Protein AF-A0A2V9KJY0-F1 (afdb_monomer)

Sequence (181 aa):
LTLIARGPKSSVVLKRHGLASHSLAQPPTTEGLVKRVEALELGGKRVAVALAGDQPSAALAEAVRRRVGDLYEFAPYHYRLPEDLSEISAFLQRVIAGEVGALVFTTPPQVSILMGVAEKLDLSQRLVEAMNRASAVAAVGPVTAGTLARYGVKVAVCPSAEAETMMGLVKAIEDHLKHLA

Solvent-accessible surface area (backbone atoms only — not comparable to full-atom values): 10174 Å² total; per-residue (Å²): 130,91,44,77,31,47,33,71,73,55,45,56,54,33,41,76,70,73,51,63,79,49,48,67,23,68,58,65,38,67,67,13,38,33,57,52,54,71,76,50,94,40,77,90,38,77,46,76,46,82,40,76,28,71,52,79,54,58,70,46,52,49,62,47,51,79,50,32,88,44,74,47,77,44,54,88,46,70,83,74,80,68,94,71,55,63,68,59,52,54,49,51,50,38,37,48,73,42,74,36,62,61,45,80,40,82,42,47,64,61,53,55,52,52,48,53,52,26,49,78,67,77,36,42,68,57,39,35,52,20,41,63,74,43,24,47,26,30,19,30,33,70,70,29,39,54,50,38,44,75,69,69,32,58,70,74,30,59,26,55,90,93,30,62,37,73,67,33,28,51,52,38,48,53,57,55,53,65,76,75,111

Structure (mmCIF, N/CA/C/O backbone):
data_AF-A0A2V9KJY0-F1
#
_entry.id   AF-A0A2V9KJY0-F1
#
loop_
_atom_site.group_PDB
_atom_site.id
_atom_site.type_symbol
_atom_site.label_atom_id
_atom_site.label_alt_id
_atom_site.label_comp_id
_atom_site.label_asym_id
_atom_site.label_entity_id
_atom_site.label_seq_id
_atom_site.pdbx_PDB_ins_code
_atom_site.Cartn_x
_atom_site.Cartn_y
_atom_site.Cartn_z
_atom_site.occupancy
_atom_site.B_iso_or_equiv
_atom_site.auth_seq_id
_atom_site.auth_comp_id
_atom_site.auth_asym_id
_atom_site.auth_atom_id
_atom_site.pdbx_PDB_model_num
ATOM 1 N N . LEU A 1 1 ? 22.039 -8.139 -20.517 1.00 81.56 1 LEU A N 1
ATOM 2 C CA . LEU A 1 1 ? 20.677 -7.845 -20.015 1.00 81.56 1 LEU A CA 1
ATOM 3 C C . LEU A 1 1 ? 20.787 -6.705 -19.014 1.00 81.56 1 LEU A C 1
ATOM 5 O O . LEU A 1 1 ? 21.556 -6.842 -18.072 1.00 81.56 1 LEU A O 1
ATOM 9 N N . THR A 1 2 ? 20.078 -5.596 -19.221 1.00 88.88 2 THR A N 1
ATOM 10 C CA . THR A 1 2 ? 19.989 -4.525 -18.216 1.00 88.88 2 THR A CA 1
ATOM 11 C C . THR A 1 2 ? 18.839 -4.853 -17.278 1.00 88.88 2 THR A C 1
ATOM 13 O O . THR A 1 2 ? 17.712 -5.009 -17.740 1.00 88.88 2 THR A O 1
ATOM 16 N N . LEU A 1 3 ? 19.117 -4.972 -15.980 1.00 92.75 3 LEU A N 1
ATOM 17 C CA . LEU A 1 3 ? 18.111 -5.273 -14.965 1.00 92.75 3 LEU A CA 1
ATOM 18 C C . LEU A 1 3 ? 18.005 -4.113 -13.975 1.00 92.75 3 LEU A C 1
ATOM 20 O O . LEU A 1 3 ? 19.013 -3.601 -13.479 1.00 92.75 3 LEU A O 1
ATOM 24 N N . ILE A 1 4 ? 16.777 -3.694 -13.692 1.00 93.19 4 ILE A N 1
ATOM 25 C CA . ILE A 1 4 ? 16.480 -2.605 -12.764 1.00 93.19 4 ILE A CA 1
ATOM 26 C C . ILE A 1 4 ? 15.487 -3.147 -11.747 1.00 93.19 4 ILE A C 1
ATOM 28 O O . ILE A 1 4 ? 14.420 -3.630 -12.117 1.00 93.19 4 ILE A O 1
ATOM 32 N N . ALA A 1 5 ? 15.840 -3.089 -10.468 1.00 92.62 5 ALA A N 1
ATOM 33 C CA . ALA A 1 5 ? 14.949 -3.476 -9.386 1.00 92.62 5 ALA A CA 1
ATOM 34 C C . ALA A 1 5 ? 14.388 -2.222 -8.709 1.00 92.62 5 ALA A C 1
ATOM 36 O O . ALA A 1 5 ? 15.095 -1.230 -8.530 1.00 92.62 5 ALA A O 1
ATOM 37 N N . ARG A 1 6 ? 13.123 -2.273 -8.275 1.00 90.38 6 ARG A N 1
ATOM 38 C CA . ARG A 1 6 ? 12.503 -1.146 -7.564 1.00 90.38 6 ARG A CA 1
ATOM 39 C C . ARG A 1 6 ? 13.245 -0.805 -6.273 1.00 90.38 6 ARG A C 1
ATOM 41 O O . ARG A 1 6 ? 13.373 0.359 -5.943 1.00 90.38 6 ARG A O 1
ATOM 48 N N . GLY A 1 7 ? 13.712 -1.796 -5.516 1.00 88.88 7 GLY A N 1
ATOM 49 C CA . GLY A 1 7 ? 14.324 -1.519 -4.221 1.00 88.88 7 GLY A CA 1
ATOM 50 C C . GLY A 1 7 ? 15.134 -2.670 -3.625 1.00 88.88 7 GLY A C 1
ATOM 51 O O . GLY A 1 7 ? 15.240 -3.743 -4.231 1.00 88.88 7 GLY A O 1
ATOM 52 N N . PRO A 1 8 ? 15.685 -2.467 -2.413 1.00 86.25 8 PRO A N 1
ATOM 53 C CA . PRO A 1 8 ? 16.664 -3.371 -1.803 1.00 86.25 8 PRO A CA 1
ATOM 54 C C . PRO A 1 8 ? 16.164 -4.807 -1.601 1.00 86.25 8 PRO A C 1
ATOM 56 O O . PRO A 1 8 ? 16.918 -5.755 -1.801 1.00 86.25 8 PRO A O 1
ATOM 59 N N . LYS A 1 9 ? 14.878 -5.000 -1.273 1.00 86.00 9 LYS A N 1
ATOM 60 C CA . LYS A 1 9 ? 14.292 -6.343 -1.098 1.00 86.00 9 LYS A CA 1
ATOM 61 C C . LYS A 1 9 ? 14.382 -7.177 -2.381 1.00 86.00 9 LYS A C 1
ATOM 63 O O . LYS A 1 9 ? 14.813 -8.326 -2.339 1.00 86.00 9 LYS A O 1
ATOM 68 N N . SER A 1 10 ? 14.036 -6.582 -3.523 1.00 88.75 10 SER A N 1
ATOM 69 C CA . SER A 1 10 ? 14.168 -7.232 -4.830 1.00 88.75 10 SER A CA 1
ATOM 70 C C . SER A 1 10 ? 15.637 -7.496 -5.172 1.00 88.75 10 SER A C 1
ATOM 72 O O . SER A 1 10 ? 15.954 -8.575 -5.657 1.00 88.75 10 SER A O 1
ATOM 74 N N . SER A 1 11 ? 16.543 -6.561 -4.856 1.00 90.25 11 SER A N 1
ATOM 75 C CA . SER A 1 11 ? 17.992 -6.728 -5.064 1.00 90.25 11 SER A CA 1
ATOM 76 C C . SER A 1 11 ? 18.553 -7.972 -4.379 1.00 90.25 11 SER A C 1
ATOM 78 O O . SER A 1 11 ? 19.282 -8.743 -5.002 1.00 90.25 11 SER A O 1
ATOM 80 N N . VAL A 1 12 ? 18.188 -8.198 -3.114 1.00 91.56 12 VAL A N 1
ATOM 81 C CA . VAL A 1 12 ? 18.643 -9.364 -2.343 1.00 91.56 12 VAL A CA 1
ATOM 82 C C . VAL A 1 12 ? 18.223 -10.668 -3.021 1.00 91.56 12 VAL A C 1
ATOM 84 O O . VAL A 1 12 ? 19.047 -11.568 -3.177 1.00 91.56 12 VAL A O 1
ATOM 87 N N . VAL A 1 13 ? 16.967 -10.761 -3.463 1.00 92.56 13 VAL A N 1
ATOM 88 C CA . VAL A 1 13 ? 16.454 -11.949 -4.161 1.00 92.56 13 VAL A CA 1
ATOM 89 C C . VAL A 1 13 ? 17.162 -12.139 -5.503 1.00 92.56 13 VAL A C 1
ATOM 91 O O . VAL A 1 13 ? 17.646 -13.231 -5.784 1.00 92.56 13 VAL A O 1
ATOM 94 N N . LEU A 1 14 ? 17.324 -11.075 -6.294 1.00 92.56 14 LEU A N 1
ATOM 95 C CA . LEU A 1 14 ? 18.046 -11.134 -7.568 1.00 92.56 14 LEU A CA 1
ATOM 96 C C . LEU A 1 14 ? 19.487 -11.639 -7.395 1.00 92.56 14 LEU A C 1
ATOM 98 O O . LEU A 1 14 ? 19.917 -12.510 -8.148 1.00 92.56 14 LEU A O 1
ATOM 102 N N . LYS A 1 15 ? 20.217 -11.167 -6.373 1.00 92.25 15 LYS A N 1
ATOM 103 C CA . LYS A 1 15 ? 21.575 -11.659 -6.067 1.00 92.25 15 LYS A CA 1
ATOM 104 C C . LYS A 1 15 ? 21.591 -13.156 -5.764 1.00 92.25 15 LYS A C 1
ATOM 106 O O . LYS A 1 15 ? 22.459 -13.855 -6.274 1.00 92.25 15 LYS A O 1
ATOM 111 N N . ARG A 1 16 ? 20.627 -13.652 -4.979 1.00 95.06 16 ARG A N 1
ATOM 112 C CA . ARG A 1 16 ? 20.509 -15.087 -4.651 1.00 95.06 16 ARG A CA 1
ATOM 113 C C . ARG A 1 16 ? 20.284 -15.963 -5.886 1.00 95.06 16 ARG A C 1
ATOM 115 O O . ARG A 1 16 ? 20.699 -17.113 -5.880 1.00 95.06 16 ARG A O 1
ATOM 122 N N . HIS A 1 17 ? 19.690 -15.414 -6.943 1.00 93.88 17 HIS A N 1
ATOM 123 C CA . HIS A 1 17 ? 19.490 -16.095 -8.226 1.00 93.88 17 HIS A CA 1
ATOM 124 C C . HIS A 1 17 ? 20.594 -15.807 -9.262 1.00 93.88 17 HIS A C 1
ATOM 126 O O . HIS A 1 17 ? 20.388 -16.022 -10.453 1.00 93.88 17 HIS A O 1
ATOM 132 N N . GLY A 1 18 ? 21.760 -15.294 -8.848 1.00 93.12 18 GLY A N 1
ATOM 133 C CA . GLY A 1 18 ? 22.886 -15.019 -9.753 1.00 93.12 18 GLY A CA 1
ATOM 134 C C . GLY A 1 18 ? 22.722 -13.764 -10.622 1.00 93.12 18 GLY A C 1
ATOM 135 O O . GLY A 1 18 ? 23.571 -13.477 -11.461 1.00 93.12 18 GLY A O 1
ATOM 136 N N . LEU A 1 19 ? 21.674 -12.964 -10.407 1.00 91.38 19 LEU A N 1
ATOM 137 C CA . LEU A 1 19 ? 21.383 -11.737 -11.156 1.00 91.38 19 LEU A CA 1
ATOM 138 C C . LEU A 1 19 ? 21.957 -10.505 -10.440 1.00 91.38 19 LEU A C 1
ATOM 140 O O . LEU A 1 19 ? 21.243 -9.550 -10.132 1.00 91.38 19 LEU A O 1
ATOM 144 N N . ALA A 1 20 ? 23.254 -10.528 -10.127 1.00 83.12 20 ALA A N 1
ATOM 145 C CA . ALA A 1 20 ? 23.903 -9.489 -9.319 1.00 83.12 20 ALA A CA 1
ATOM 146 C C . ALA A 1 20 ? 24.108 -8.150 -10.056 1.00 83.12 20 ALA A C 1
ATOM 148 O O . ALA A 1 20 ? 24.178 -7.108 -9.408 1.00 83.12 20 ALA A O 1
ATOM 149 N N . SER A 1 21 ? 24.154 -8.152 -11.392 1.00 80.25 21 SER A N 1
ATOM 150 C CA . SER A 1 21 ? 24.392 -6.970 -12.235 1.00 80.25 21 SER A CA 1
ATOM 151 C C . SER A 1 21 ? 23.129 -6.123 -12.473 1.00 80.25 21 SER A C 1
ATOM 153 O O . SER A 1 21 ? 22.803 -5.788 -13.614 1.00 80.25 21 SER A O 1
ATOM 155 N N . HIS A 1 22 ? 22.381 -5.808 -11.414 1.00 86.69 22 HIS A N 1
ATOM 156 C CA . HIS A 1 22 ? 21.201 -4.945 -11.494 1.00 86.69 22 HIS A CA 1
ATOM 157 C C . HIS A 1 22 ? 21.449 -3.581 -10.854 1.00 86.69 22 HIS A C 1
ATOM 159 O O . HIS A 1 22 ? 22.257 -3.433 -9.940 1.00 86.69 22 HIS A O 1
ATOM 165 N N . SER A 1 23 ? 20.695 -2.585 -11.311 1.00 90.06 23 SER A N 1
ATOM 166 C CA . SER A 1 23 ? 20.629 -1.267 -10.673 1.00 90.06 23 SER A CA 1
ATOM 167 C C . SER A 1 23 ? 19.339 -1.109 -9.868 1.00 90.06 23 SER A C 1
ATOM 169 O O . SER A 1 23 ? 18.391 -1.877 -10.043 1.00 90.06 23 SER A O 1
ATOM 171 N N . LEU A 1 24 ? 19.314 -0.134 -8.959 1.00 91.50 24 LEU A N 1
ATOM 172 C CA . LEU A 1 24 ? 18.148 0.189 -8.139 1.00 91.50 24 LEU A CA 1
ATOM 173 C C . LEU A 1 24 ? 17.509 1.503 -8.585 1.00 91.50 24 LEU A C 1
ATOM 175 O O . LEU A 1 24 ? 18.212 2.426 -8.993 1.00 91.50 24 LEU A O 1
ATOM 179 N N . ALA A 1 25 ? 16.186 1.593 -8.462 1.00 89.94 25 ALA A N 1
ATOM 180 C CA . ALA A 1 25 ? 15.488 2.873 -8.492 1.00 89.94 25 ALA A CA 1
ATOM 181 C C . ALA A 1 25 ? 15.828 3.719 -7.255 1.00 89.94 25 ALA A C 1
ATOM 183 O O . ALA A 1 25 ? 15.992 3.187 -6.153 1.00 89.94 25 ALA A O 1
ATOM 184 N N . GLN A 1 26 ? 15.901 5.037 -7.447 1.00 87.56 26 GLN A N 1
ATOM 185 C CA . GLN A 1 26 ? 16.035 6.012 -6.366 1.00 87.56 26 GLN A CA 1
ATOM 186 C C . GLN A 1 26 ? 15.043 7.169 -6.576 1.00 87.56 26 GLN A C 1
ATOM 188 O O . GLN A 1 26 ? 15.121 7.837 -7.609 1.00 87.56 26 GLN A O 1
ATOM 193 N N . PRO A 1 27 ? 14.103 7.409 -5.639 1.00 85.69 27 PRO A N 1
ATOM 194 C CA . PRO A 1 27 ? 13.792 6.581 -4.461 1.00 85.69 27 PRO A CA 1
ATOM 195 C C . PRO A 1 27 ? 13.266 5.183 -4.862 1.00 85.69 27 PRO A C 1
ATOM 197 O O . PRO A 1 27 ? 12.971 4.965 -6.038 1.00 85.69 27 PRO A O 1
ATOM 200 N N . PRO A 1 28 ? 13.143 4.207 -3.936 1.00 86.19 28 PRO A N 1
ATOM 201 C CA . PRO A 1 28 ? 12.711 2.844 -4.260 1.00 86.19 28 PRO A CA 1
ATOM 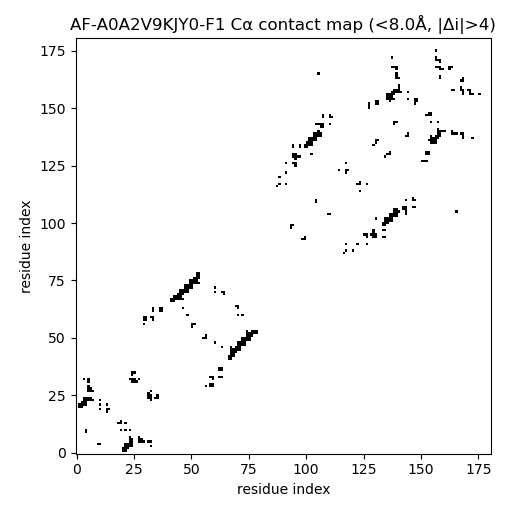202 C C . PRO A 1 28 ? 11.197 2.737 -4.542 1.00 86.19 28 PRO A C 1
ATOM 204 O O . PRO A 1 28 ? 10.469 1.941 -3.943 1.00 86.19 28 PRO A O 1
ATOM 207 N N . THR A 1 29 ? 10.697 3.547 -5.471 1.00 84.31 29 THR A N 1
ATOM 208 C CA . THR A 1 29 ? 9.288 3.720 -5.841 1.00 84.31 29 THR A CA 1
ATOM 209 C C . THR A 1 29 ? 9.099 3.533 -7.350 1.00 84.31 29 THR A C 1
ATOM 211 O O . THR A 1 29 ? 10.065 3.419 -8.106 1.00 84.31 29 THR A O 1
ATOM 214 N N . THR A 1 30 ? 7.845 3.501 -7.809 1.00 86.12 30 THR A N 1
ATOM 215 C CA . THR A 1 30 ? 7.530 3.521 -9.248 1.00 86.12 30 THR A CA 1
ATOM 216 C C . THR A 1 30 ? 8.044 4.797 -9.918 1.00 86.12 30 THR A C 1
ATOM 218 O O . THR A 1 30 ? 8.576 4.733 -11.018 1.00 86.12 30 THR A O 1
ATOM 221 N N . GLU A 1 31 ? 7.963 5.942 -9.239 1.00 86.62 31 GLU A N 1
ATOM 222 C CA . GLU A 1 31 ? 8.511 7.209 -9.739 1.00 86.62 31 GLU A CA 1
ATOM 223 C C . GLU A 1 31 ? 10.036 7.139 -9.915 1.00 86.62 31 GLU A C 1
ATOM 225 O O . GLU A 1 31 ? 10.564 7.554 -10.944 1.00 86.62 31 GLU A O 1
ATOM 230 N N . GLY A 1 32 ? 10.756 6.545 -8.957 1.00 89.69 32 GLY A N 1
ATOM 231 C CA . GLY A 1 32 ? 12.198 6.334 -9.096 1.00 89.69 32 GLY A CA 1
ATOM 232 C C . GLY A 1 32 ? 12.557 5.376 -10.237 1.00 89.69 32 GLY A C 1
ATOM 233 O O . GLY A 1 32 ? 13.597 5.545 -10.874 1.00 89.69 32 GLY A O 1
ATOM 234 N N . LEU A 1 33 ? 11.700 4.388 -10.534 1.00 91.06 33 LEU A N 1
ATOM 235 C CA . LEU A 1 33 ? 11.855 3.540 -11.721 1.00 91.06 33 LEU A CA 1
ATOM 236 C C . LEU A 1 33 ? 11.658 4.343 -13.009 1.00 91.06 33 LEU A C 1
ATOM 238 O O . LEU A 1 33 ? 12.475 4.202 -13.912 1.00 91.06 33 LEU A O 1
ATOM 242 N N . VAL A 1 34 ? 10.630 5.197 -13.080 1.00 90.50 34 VAL A N 1
ATOM 243 C CA . VAL A 1 34 ? 10.380 6.084 -14.232 1.00 90.50 34 VAL A CA 1
ATOM 244 C C . VAL A 1 34 ? 11.597 6.966 -14.497 1.00 90.50 34 VAL A C 1
ATOM 246 O O . VAL A 1 34 ? 12.164 6.888 -15.583 1.00 90.50 34 VAL A O 1
ATOM 249 N N . LYS A 1 35 ? 12.090 7.684 -13.480 1.00 90.94 35 LYS A N 1
ATOM 250 C CA . LYS A 1 35 ? 13.304 8.516 -13.579 1.00 90.94 35 LYS A CA 1
ATOM 251 C C . LYS A 1 35 ? 14.511 7.723 -14.079 1.00 90.94 35 LYS A C 1
ATOM 253 O O . LYS A 1 35 ? 15.305 8.199 -14.889 1.00 90.94 35 LYS A O 1
ATOM 258 N N . ARG A 1 36 ? 14.666 6.481 -13.606 1.00 90.06 36 ARG A N 1
ATOM 259 C CA . ARG A 1 36 ? 15.768 5.616 -14.032 1.00 90.06 36 ARG A CA 1
ATOM 260 C C . ARG A 1 36 ? 15.627 5.181 -15.486 1.00 90.06 36 ARG A C 1
ATOM 262 O O . ARG A 1 36 ? 16.627 5.167 -16.194 1.00 90.06 36 ARG A O 1
ATOM 269 N N . VAL A 1 37 ? 14.419 4.818 -15.909 1.00 89.56 37 VAL A N 1
ATOM 270 C CA . VAL A 1 37 ? 14.102 4.468 -17.297 1.00 89.56 37 VAL A CA 1
ATOM 271 C C . VAL A 1 37 ? 14.373 5.661 -18.208 1.00 89.56 37 VAL A C 1
ATOM 273 O O . VAL A 1 37 ? 15.045 5.485 -19.219 1.00 89.56 37 VAL A O 1
ATOM 276 N N . GLU A 1 38 ? 13.922 6.862 -17.838 1.00 88.44 38 GLU A N 1
ATOM 277 C CA . GLU A 1 38 ? 14.137 8.121 -18.571 1.00 88.44 38 GLU A CA 1
ATOM 278 C C . GLU A 1 38 ? 15.620 8.393 -18.862 1.00 88.44 38 GLU A C 1
ATOM 280 O O . GLU A 1 38 ? 15.963 8.807 -19.964 1.00 88.44 38 GLU A O 1
ATOM 285 N N . ALA A 1 39 ? 16.512 8.039 -17.936 1.00 89.50 39 ALA A N 1
ATOM 286 C CA . ALA A 1 39 ? 17.959 8.197 -18.088 1.00 89.50 39 ALA A CA 1
ATOM 287 C C . ALA A 1 39 ? 18.659 7.119 -18.951 1.00 89.50 39 ALA A C 1
ATOM 289 O O . ALA A 1 39 ? 19.883 7.151 -19.082 1.00 89.50 39 ALA A O 1
ATOM 290 N N . LEU A 1 40 ? 17.938 6.128 -19.489 1.00 89.31 40 LEU A N 1
ATOM 291 C CA . LEU A 1 40 ? 18.509 5.059 -20.321 1.00 89.31 40 LEU A CA 1
ATOM 292 C C . LEU A 1 40 ? 18.268 5.291 -21.813 1.00 89.31 40 LEU A C 1
ATOM 294 O O . LEU A 1 40 ? 17.204 5.761 -22.206 1.00 89.31 40 LEU A O 1
ATOM 298 N N . GLU A 1 41 ? 19.215 4.848 -22.640 1.00 89.88 41 GLU A N 1
ATOM 299 C CA . GLU A 1 41 ? 19.052 4.739 -24.092 1.00 89.88 41 GLU A CA 1
ATOM 300 C C . GLU A 1 41 ? 18.284 3.462 -24.452 1.00 89.88 41 GLU A C 1
ATOM 302 O O . GLU A 1 41 ? 18.778 2.342 -24.277 1.00 89.88 41 GLU A O 1
ATOM 307 N N . LEU A 1 42 ? 17.052 3.630 -24.940 1.00 89.81 42 LEU A N 1
ATOM 308 C CA . LEU A 1 42 ? 16.113 2.528 -25.188 1.00 89.81 42 LEU A CA 1
ATOM 309 C C . LEU A 1 42 ? 15.838 2.258 -26.677 1.00 89.81 42 LEU A C 1
ATOM 311 O O . LEU A 1 42 ? 15.147 1.292 -27.002 1.00 89.81 42 LEU A O 1
ATOM 315 N N . GLY A 1 43 ? 16.409 3.055 -27.586 1.00 86.06 43 GLY A N 1
ATOM 316 C CA . GLY A 1 43 ? 16.231 2.890 -29.031 1.00 86.06 43 GLY A CA 1
ATOM 317 C C . GLY A 1 43 ? 16.559 1.468 -29.504 1.00 86.06 43 GLY A C 1
ATOM 318 O O . GLY A 1 43 ? 17.628 0.927 -29.212 1.00 86.06 43 GLY A O 1
ATOM 319 N N . GLY A 1 44 ? 15.607 0.836 -30.201 1.00 86.25 44 GLY A N 1
ATOM 320 C CA . GLY A 1 44 ? 15.739 -0.532 -30.719 1.00 86.25 44 GLY A CA 1
ATOM 321 C C . GLY A 1 44 ? 15.824 -1.632 -29.650 1.00 86.25 44 GLY A C 1
ATOM 322 O O . GLY A 1 44 ? 16.153 -2.774 -29.974 1.00 86.25 44 GLY A O 1
ATOM 323 N N . LYS A 1 45 ? 15.568 -1.325 -28.370 1.00 90.19 45 LYS A N 1
ATOM 324 C CA . LYS A 1 45 ? 15.535 -2.321 -27.291 1.00 90.19 45 LYS A CA 1
ATOM 325 C C . LYS A 1 45 ? 14.126 -2.884 -27.117 1.00 90.19 45 LYS A C 1
ATOM 327 O O . LYS A 1 45 ? 13.134 -2.182 -27.276 1.00 90.19 45 LYS A O 1
ATOM 332 N N . ARG A 1 46 ? 14.068 -4.151 -26.706 1.00 92.38 46 ARG A N 1
ATOM 333 C CA . ARG A 1 46 ? 12.863 -4.783 -26.158 1.00 92.38 46 ARG A CA 1
ATOM 334 C C . ARG A 1 46 ? 12.907 -4.641 -24.647 1.00 92.38 46 ARG A C 1
ATOM 336 O O . ARG A 1 46 ? 13.926 -4.983 -24.041 1.00 92.38 46 ARG A O 1
ATOM 343 N N . VAL A 1 47 ? 11.834 -4.141 -24.049 1.00 92.94 47 VAL A N 1
ATOM 344 C CA . VAL A 1 47 ? 11.765 -3.928 -22.600 1.00 92.94 47 VAL A CA 1
ATOM 345 C C . VAL A 1 47 ? 10.656 -4.783 -22.014 1.00 92.94 47 VAL A C 1
ATOM 347 O O . VAL A 1 47 ? 9.560 -4.839 -22.560 1.00 92.94 47 VAL A O 1
ATOM 350 N N . ALA A 1 48 ? 10.954 -5.446 -20.897 1.00 92.12 48 ALA A N 1
ATOM 351 C CA . ALA A 1 48 ? 9.973 -6.179 -20.115 1.00 92.12 48 ALA A CA 1
ATOM 352 C C . ALA A 1 48 ? 9.760 -5.496 -18.760 1.00 92.12 48 ALA A C 1
ATOM 354 O O . ALA A 1 48 ? 10.731 -5.126 -18.094 1.00 92.12 48 ALA A O 1
ATOM 355 N N . VAL A 1 49 ? 8.504 -5.352 -18.345 1.00 91.06 49 VAL A N 1
ATOM 356 C CA . VAL A 1 49 ? 8.112 -4.782 -17.052 1.00 91.06 49 VAL A CA 1
ATOM 357 C C . VAL A 1 49 ? 7.335 -5.835 -16.266 1.00 91.06 49 VAL A C 1
ATOM 359 O O . VAL A 1 49 ? 6.259 -6.265 -16.676 1.00 91.06 49 VAL A O 1
ATOM 362 N N . ALA A 1 50 ? 7.894 -6.237 -15.123 1.00 89.81 50 ALA A N 1
ATOM 363 C CA . ALA A 1 50 ? 7.217 -7.092 -14.155 1.00 89.81 50 ALA A CA 1
ATOM 364 C C . ALA A 1 50 ? 6.308 -6.233 -13.264 1.00 89.81 50 ALA A C 1
ATOM 366 O O . ALA A 1 50 ? 6.796 -5.367 -12.530 1.00 89.81 50 ALA A O 1
ATOM 367 N N . LEU A 1 51 ? 5.000 -6.466 -13.330 1.00 86.69 51 LEU A N 1
ATOM 368 C CA . LEU A 1 51 ? 4.001 -5.712 -12.576 1.00 86.69 51 LEU A CA 1
ATOM 369 C C . LEU A 1 51 ? 3.921 -6.172 -11.112 1.00 86.69 51 LEU A C 1
ATOM 371 O O . LEU A 1 51 ? 4.235 -7.312 -10.764 1.00 86.69 51 LEU A O 1
ATOM 375 N N . ALA A 1 52 ? 3.494 -5.265 -10.232 1.00 81.44 52 ALA A N 1
ATOM 376 C CA . ALA A 1 52 ? 3.180 -5.589 -8.844 1.00 81.44 52 ALA A CA 1
ATOM 377 C C . ALA A 1 52 ? 1.731 -6.090 -8.753 1.00 81.44 52 ALA A C 1
ATOM 379 O O . ALA A 1 52 ? 0.816 -5.333 -8.436 1.00 81.44 52 ALA A O 1
ATOM 380 N N . GLY A 1 53 ? 1.534 -7.365 -9.075 1.00 81.06 53 GLY A N 1
ATOM 381 C CA . GLY A 1 53 ? 0.205 -7.945 -9.226 1.00 81.06 53 GLY A CA 1
ATOM 382 C C . GLY A 1 53 ? -0.397 -7.587 -10.581 1.00 81.06 53 GLY A C 1
ATOM 383 O O . GLY A 1 53 ? 0.329 -7.370 -11.549 1.00 81.06 53 GLY A O 1
ATOM 384 N N . ASP A 1 54 ? -1.718 -7.457 -10.624 1.00 71.12 54 ASP A N 1
ATOM 385 C CA . ASP A 1 54 ? -2.474 -6.916 -11.761 1.00 71.12 54 ASP A CA 1
ATOM 386 C C . ASP A 1 54 ? -2.658 -5.396 -11.704 1.00 71.12 54 ASP A C 1
ATOM 388 O O . ASP A 1 54 ? -3.377 -4.827 -12.522 1.00 71.12 54 ASP A O 1
ATOM 392 N N . GLN A 1 55 ? -1.997 -4.723 -10.760 1.00 68.56 55 GLN A N 1
ATOM 393 C CA . GLN A 1 55 ? -2.011 -3.269 -10.669 1.00 68.56 55 GLN A CA 1
ATOM 394 C C . GLN A 1 55 ? -1.301 -2.683 -11.899 1.00 68.56 55 GLN A C 1
ATOM 396 O O . GLN A 1 55 ? -0.092 -2.903 -12.064 1.00 68.56 55 GLN A O 1
ATOM 401 N N . PRO A 1 56 ? -1.999 -1.904 -12.746 1.00 64.44 56 PRO A N 1
ATOM 402 C CA . PRO A 1 56 ? -1.367 -1.256 -13.881 1.00 64.44 56 PRO A CA 1
ATOM 403 C C . PRO A 1 56 ? -0.284 -0.310 -13.374 1.00 64.44 56 PRO A C 1
ATOM 405 O O . PRO A 1 56 ? -0.552 0.600 -12.587 1.00 64.44 56 PRO A O 1
ATOM 408 N N . SER A 1 57 ? 0.946 -0.469 -13.853 1.00 69.44 57 SER A N 1
ATOM 409 C CA . SER A 1 57 ? 1.975 0.547 -13.648 1.00 69.44 57 SER A CA 1
ATOM 410 C C . SER A 1 57 ? 1.902 1.560 -14.785 1.00 69.44 57 SER A C 1
ATOM 412 O O . SER A 1 57 ? 2.875 1.738 -15.508 1.00 69.44 57 SER A O 1
ATOM 414 N N . ALA A 1 58 ? 0.735 2.191 -14.972 1.00 74.88 58 ALA A N 1
ATOM 415 C CA . ALA A 1 58 ? 0.457 3.034 -16.139 1.00 74.88 58 ALA A CA 1
ATOM 416 C C . ALA A 1 58 ? 1.573 4.062 -16.373 1.00 74.88 58 ALA A C 1
ATOM 418 O O . ALA A 1 58 ? 2.106 4.144 -17.471 1.00 74.88 58 ALA A O 1
ATOM 419 N N . ALA A 1 59 ? 2.039 4.728 -15.312 1.00 80.81 59 ALA A N 1
ATOM 420 C CA . ALA A 1 59 ? 3.146 5.678 -15.393 1.00 80.81 59 ALA A CA 1
ATOM 421 C C . ALA A 1 59 ? 4.467 5.053 -15.892 1.00 80.81 59 ALA A C 1
ATOM 423 O O . ALA A 1 59 ? 5.126 5.623 -16.758 1.00 80.81 59 ALA A O 1
ATOM 424 N N . LEU A 1 60 ? 4.861 3.879 -15.381 1.00 87.50 60 LEU A N 1
ATOM 425 C CA . LEU A 1 60 ? 6.095 3.207 -15.804 1.00 87.50 60 LEU A CA 1
ATOM 426 C C . LEU A 1 60 ? 5.970 2.641 -17.218 1.00 87.50 60 LEU A C 1
ATOM 428 O O . LEU A 1 60 ? 6.874 2.806 -18.034 1.00 87.50 60 LEU A O 1
ATOM 432 N N . ALA A 1 61 ? 4.843 1.997 -17.509 1.00 86.44 61 ALA A N 1
ATOM 433 C CA . ALA A 1 61 ? 4.541 1.441 -18.814 1.00 86.44 61 ALA A CA 1
ATOM 434 C C . ALA A 1 61 ? 4.506 2.538 -19.881 1.00 86.44 61 ALA A C 1
ATOM 436 O O . ALA A 1 61 ? 5.118 2.384 -20.932 1.00 86.44 61 ALA A O 1
ATOM 437 N N . GLU A 1 62 ? 3.862 3.675 -19.610 1.00 86.19 62 GLU A N 1
ATOM 438 C CA . GLU A 1 62 ? 3.851 4.828 -20.509 1.00 86.19 62 GLU A CA 1
ATOM 439 C C . GLU A 1 62 ? 5.240 5.436 -20.703 1.00 86.19 62 GLU A C 1
ATOM 441 O O . GLU A 1 62 ? 5.620 5.706 -21.844 1.00 86.19 62 GLU A O 1
ATOM 446 N N . ALA A 1 63 ? 6.014 5.615 -19.626 1.00 87.50 63 ALA A N 1
ATOM 447 C CA . ALA A 1 63 ? 7.375 6.146 -19.708 1.00 87.50 63 ALA A CA 1
ATOM 448 C C . ALA A 1 63 ? 8.280 5.281 -20.602 1.00 87.50 63 ALA A C 1
ATOM 450 O O . ALA A 1 63 ? 9.110 5.804 -21.348 1.00 87.50 63 ALA A O 1
ATOM 451 N N . VAL A 1 64 ? 8.095 3.957 -20.569 1.00 90.25 64 VAL A N 1
ATOM 452 C CA . VAL A 1 64 ? 8.809 3.023 -21.448 1.00 90.25 64 VAL A CA 1
ATOM 453 C C . VAL A 1 64 ? 8.230 3.038 -22.865 1.00 90.25 64 VAL A C 1
ATOM 455 O O . VAL A 1 64 ? 8.982 3.202 -23.822 1.00 90.25 64 VAL A O 1
ATOM 458 N N . ARG A 1 65 ? 6.905 2.893 -23.015 1.00 88.75 65 ARG A N 1
ATOM 459 C CA . ARG A 1 65 ? 6.201 2.744 -24.304 1.00 88.75 65 ARG A CA 1
ATOM 460 C C . ARG A 1 65 ? 6.465 3.910 -25.254 1.00 88.75 65 ARG A C 1
ATOM 462 O O . ARG A 1 65 ? 6.574 3.698 -26.452 1.00 88.75 65 ARG A O 1
ATOM 469 N N . ARG A 1 66 ? 6.638 5.130 -24.735 1.00 86.94 66 ARG A N 1
ATOM 470 C CA . ARG A 1 66 ? 6.983 6.315 -25.546 1.00 86.94 66 ARG A CA 1
ATOM 471 C C . ARG A 1 66 ? 8.387 6.252 -26.171 1.00 86.94 66 ARG A C 1
ATOM 473 O O . ARG A 1 66 ? 8.719 7.110 -26.980 1.00 86.94 66 ARG A O 1
ATOM 480 N N . ARG A 1 67 ? 9.229 5.290 -25.777 1.00 88.88 67 ARG A N 1
ATOM 481 C CA . ARG A 1 67 ? 10.671 5.257 -26.086 1.00 88.88 67 ARG A CA 1
ATOM 482 C C . ARG A 1 67 ? 11.149 3.934 -26.691 1.00 88.88 67 ARG A C 1
ATOM 484 O O . ARG A 1 67 ? 12.326 3.826 -27.031 1.00 88.88 67 ARG A O 1
ATOM 491 N N . VAL A 1 68 ? 10.272 2.937 -26.821 1.00 86.69 68 VAL A N 1
ATOM 492 C CA . VAL A 1 68 ? 10.593 1.611 -27.378 1.00 86.69 68 VAL A CA 1
ATOM 493 C C . VAL A 1 68 ? 9.551 1.168 -28.391 1.00 86.69 68 VAL A C 1
ATOM 495 O O . VAL A 1 68 ? 8.389 1.546 -28.286 1.00 86.69 68 VAL A O 1
ATOM 498 N N . GLY A 1 69 ? 9.968 0.330 -29.344 1.00 77.94 69 GLY A N 1
ATOM 499 C CA . GLY A 1 69 ? 9.043 -0.331 -30.270 1.00 77.94 69 GLY A CA 1
ATOM 500 C C . GLY A 1 69 ? 8.246 -1.456 -29.603 1.00 77.94 69 GLY A C 1
ATOM 501 O O . GLY A 1 69 ? 7.055 -1.581 -29.855 1.00 77.94 69 GLY 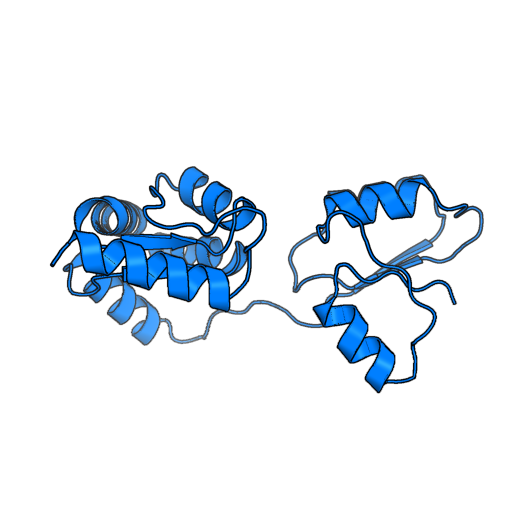A O 1
ATOM 502 N N . ASP A 1 70 ? 8.880 -2.206 -28.691 1.00 85.94 70 ASP A N 1
ATOM 503 C CA . ASP A 1 70 ? 8.278 -3.372 -28.037 1.00 85.94 70 ASP A CA 1
ATOM 504 C C . ASP A 1 70 ? 8.378 -3.285 -26.505 1.00 85.94 70 ASP A C 1
ATOM 506 O O . ASP A 1 70 ? 9.470 -3.367 -25.922 1.00 85.94 70 ASP A O 1
ATOM 510 N N . LEU A 1 71 ? 7.217 -3.186 -25.852 1.00 90.88 71 LEU A N 1
ATOM 511 C CA . LEU A 1 71 ? 7.051 -3.298 -24.403 1.00 90.88 71 LEU 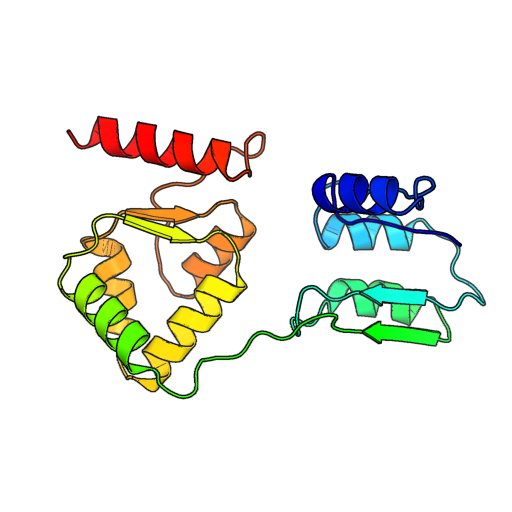A CA 1
ATOM 512 C C . LEU A 1 71 ? 6.267 -4.574 -24.067 1.00 90.88 71 LEU A C 1
ATOM 514 O O . LEU A 1 71 ? 5.129 -4.739 -24.498 1.00 90.88 71 LEU A O 1
ATOM 518 N N . TYR A 1 72 ? 6.864 -5.432 -23.243 1.00 91.69 72 TYR A N 1
ATOM 519 C CA . TYR A 1 72 ? 6.244 -6.638 -22.701 1.00 91.69 72 TYR A CA 1
ATOM 520 C C . TYR A 1 72 ? 5.911 -6.429 -21.224 1.00 91.69 72 TYR A C 1
ATOM 522 O O . TYR A 1 72 ? 6.801 -6.369 -20.377 1.00 91.69 72 TYR A O 1
ATOM 530 N N . GLU A 1 73 ? 4.632 -6.326 -20.893 1.00 90.50 73 GLU A N 1
ATOM 531 C CA . GLU A 1 73 ? 4.175 -6.263 -19.503 1.00 90.50 73 GLU A CA 1
ATOM 532 C C . GLU A 1 73 ? 3.725 -7.654 -19.060 1.00 90.50 73 GLU A C 1
ATOM 534 O O . GLU A 1 73 ? 3.022 -8.345 -19.797 1.00 90.50 73 GLU A O 1
ATOM 539 N N . PHE A 1 74 ? 4.130 -8.081 -17.865 1.00 89.19 74 PHE A N 1
ATOM 540 C CA . PHE A 1 74 ? 3.655 -9.339 -17.296 1.00 89.19 74 PHE A CA 1
ATOM 541 C C . PHE A 1 74 ? 3.391 -9.209 -15.797 1.00 89.19 74 PHE A C 1
ATOM 543 O O . PHE A 1 74 ? 4.169 -8.603 -15.057 1.00 89.19 74 PHE A O 1
ATOM 550 N N . ALA A 1 75 ? 2.288 -9.806 -15.350 1.00 89.25 75 ALA A N 1
ATOM 551 C CA . ALA A 1 75 ? 1.909 -9.895 -13.948 1.00 89.25 75 ALA A CA 1
ATOM 552 C C . ALA A 1 75 ? 2.321 -11.277 -13.408 1.00 89.25 75 ALA A C 1
ATOM 554 O O . ALA A 1 75 ? 1.728 -12.280 -13.800 1.00 89.25 75 ALA A O 1
ATOM 555 N N . PRO A 1 76 ? 3.338 -11.377 -12.531 1.00 88.19 76 PRO A N 1
ATOM 556 C CA . PRO A 1 76 ? 3.753 -12.664 -11.967 1.00 88.19 76 PRO A CA 1
ATOM 557 C C . PRO A 1 76 ? 2.741 -13.237 -10.960 1.00 88.19 76 PRO A C 1
ATOM 559 O O . PRO A 1 76 ? 2.850 -14.397 -10.575 1.00 88.19 76 PRO A O 1
ATOM 562 N N . TYR A 1 77 ? 1.782 -12.429 -10.505 1.00 89.50 77 TYR A N 1
ATOM 563 C CA . TYR A 1 77 ? 0.679 -12.822 -9.632 1.00 89.50 77 TYR A CA 1
ATOM 564 C C . TYR A 1 77 ? -0.522 -11.895 -9.867 1.00 89.50 77 TYR A C 1
ATOM 566 O O . TYR A 1 77 ? -0.375 -10.827 -10.455 1.00 89.50 77 TYR A O 1
ATOM 574 N N . HIS A 1 78 ? -1.699 -12.287 -9.376 1.00 87.50 78 HIS A N 1
ATOM 575 C CA . HIS A 1 78 ? -2.929 -11.492 -9.433 1.00 87.50 78 HIS A CA 1
ATOM 576 C C . HIS A 1 78 ? -3.549 -11.395 -8.044 1.00 87.50 78 HIS A C 1
ATOM 578 O O . HIS A 1 78 ? -3.512 -12.365 -7.284 1.00 87.50 78 HIS A O 1
ATOM 584 N N . TYR A 1 79 ? -4.149 -10.250 -7.722 1.00 87.31 79 TYR A N 1
ATOM 585 C CA . TYR A 1 79 ? -4.975 -10.143 -6.527 1.00 87.31 79 TYR A CA 1
ATOM 586 C C . TYR A 1 79 ? -6.345 -10.761 -6.817 1.00 87.31 79 TYR A C 1
ATOM 588 O O . TYR A 1 79 ? -7.000 -10.432 -7.804 1.00 87.31 79 TYR A O 1
ATOM 596 N N . ARG A 1 80 ? -6.791 -11.683 -5.964 1.00 88.62 80 ARG A N 1
ATOM 597 C CA . ARG A 1 80 ? -8.112 -12.309 -6.063 1.00 88.62 80 ARG A CA 1
ATOM 598 C C . ARG A 1 80 ? -8.776 -12.293 -4.698 1.00 88.62 80 ARG A C 1
ATOM 600 O O . ARG A 1 80 ? -8.110 -12.469 -3.681 1.00 88.62 80 ARG A O 1
ATOM 607 N N . LEU A 1 81 ? -10.084 -12.067 -4.700 1.00 90.81 81 LEU A N 1
ATOM 608 C CA . LEU A 1 81 ? -10.905 -12.315 -3.524 1.00 90.81 81 LEU A CA 1
ATOM 609 C C . LEU A 1 81 ? -11.148 -13.823 -3.388 1.00 90.81 81 LEU A C 1
ATOM 611 O O . LEU A 1 81 ? -11.208 -14.504 -4.417 1.00 90.81 81 LEU A O 1
ATOM 615 N N . PRO A 1 82 ? -11.294 -14.337 -2.156 1.00 91.19 82 PRO A N 1
ATOM 616 C CA . PRO A 1 82 ? -11.845 -15.669 -1.958 1.00 91.19 82 PRO A CA 1
ATOM 617 C C . PRO A 1 82 ? -13.281 -15.731 -2.503 1.00 91.19 82 PRO A C 1
ATOM 619 O O . PRO A 1 82 ? -13.967 -14.709 -2.580 1.00 91.19 82 PRO A O 1
ATOM 622 N N . GLU A 1 83 ? -13.722 -16.927 -2.897 1.00 92.50 83 GLU A N 1
ATOM 623 C CA . GLU A 1 83 ? -15.103 -17.155 -3.350 1.00 92.50 83 GLU A CA 1
ATOM 624 C C . GLU A 1 83 ? -16.107 -16.893 -2.222 1.00 92.50 83 GLU A C 1
ATOM 626 O O . GLU A 1 83 ? -17.148 -16.279 -2.447 1.00 92.50 83 GLU A O 1
ATOM 631 N N . ASP A 1 84 ? -15.753 -17.302 -1.002 1.00 94.88 84 ASP A N 1
ATOM 632 C CA . ASP A 1 84 ? -16.504 -16.996 0.208 1.00 94.88 84 ASP A CA 1
ATOM 633 C C . ASP A 1 84 ? -15.946 -15.741 0.898 1.00 94.88 84 ASP A C 1
ATOM 635 O O . ASP A 1 84 ? -14.775 -15.676 1.276 1.00 94.88 84 ASP A O 1
ATOM 639 N N . LEU A 1 85 ? -16.807 -14.737 1.073 1.00 95.88 85 LEU A N 1
ATOM 640 C CA . LEU A 1 85 ? -16.487 -13.480 1.750 1.00 95.88 85 LEU A CA 1
ATOM 641 C C . LEU A 1 85 ? -16.881 -13.485 3.236 1.00 95.88 85 LEU A C 1
ATOM 643 O O . LEU A 1 85 ? -16.745 -12.448 3.886 1.00 95.88 85 LEU A O 1
ATOM 647 N N . SER A 1 86 ? -17.369 -14.603 3.781 1.00 96.38 86 SER A N 1
ATOM 648 C CA . SER A 1 86 ? -17.884 -14.712 5.152 1.00 96.38 86 SER A CA 1
ATOM 649 C C . SER A 1 86 ? -16.884 -14.234 6.208 1.00 96.38 86 SER A C 1
ATOM 651 O O . SER A 1 86 ? -17.235 -13.405 7.050 1.00 96.38 86 SER A O 1
ATOM 653 N N . GLU A 1 87 ? -15.620 -14.657 6.124 1.00 96.56 87 GLU A N 1
ATOM 654 C CA . GLU A 1 87 ? -14.582 -14.243 7.075 1.00 96.56 87 GLU A CA 1
ATOM 655 C C . GLU A 1 87 ? -14.251 -12.751 6.977 1.00 96.56 87 GLU A C 1
ATOM 657 O O . GLU A 1 87 ? -14.078 -12.081 7.997 1.00 96.56 87 GLU A O 1
ATOM 662 N N . ILE A 1 88 ? -14.211 -12.201 5.758 1.00 96.56 88 ILE A N 1
ATOM 663 C CA . ILE A 1 88 ? -13.977 -10.767 5.556 1.00 96.56 88 ILE A CA 1
ATOM 664 C C . ILE A 1 88 ? -15.169 -9.978 6.103 1.00 96.56 88 ILE A C 1
ATOM 666 O O . ILE A 1 88 ? -14.974 -8.996 6.811 1.00 96.56 88 ILE A O 1
ATOM 670 N N . SER A 1 89 ? -16.396 -10.426 5.835 1.00 97.38 89 SER A N 1
ATOM 671 C CA . SER A 1 89 ? -17.618 -9.816 6.363 1.00 97.38 89 SER A CA 1
ATOM 672 C C . SER A 1 89 ? -17.621 -9.813 7.893 1.00 97.38 89 SER A C 1
ATOM 674 O O . SER A 1 89 ? -17.811 -8.763 8.505 1.00 97.38 89 SER A O 1
ATOM 676 N N . ALA A 1 90 ? -17.313 -10.951 8.523 1.00 98.06 90 ALA A N 1
ATOM 677 C CA . ALA A 1 90 ? -17.203 -11.056 9.975 1.00 98.06 90 ALA A CA 1
ATOM 678 C C . ALA A 1 90 ? -16.134 -10.103 10.530 1.00 98.06 90 ALA A C 1
ATOM 680 O O . ALA A 1 90 ? -16.383 -9.387 11.499 1.00 98.06 90 ALA A O 1
ATOM 681 N N . PHE A 1 91 ? -14.967 -10.026 9.887 1.00 97.75 91 PHE A N 1
ATOM 682 C CA . PHE A 1 91 ? -13.924 -9.075 10.259 1.00 97.75 91 PHE A CA 1
ATOM 683 C C . PHE A 1 91 ? -14.395 -7.616 10.153 1.00 97.75 91 PHE A C 1
ATOM 685 O O . PHE A 1 91 ? -14.204 -6.845 11.093 1.00 97.75 91 PHE A O 1
ATOM 692 N N . LEU A 1 92 ? -15.059 -7.239 9.057 1.00 97.94 92 LEU A N 1
ATOM 693 C CA . LEU A 1 92 ? -15.611 -5.895 8.872 1.00 97.94 92 LEU A CA 1
ATOM 694 C C . LEU A 1 92 ? -16.638 -5.548 9.955 1.00 97.94 92 LEU A C 1
ATOM 696 O O . LEU A 1 92 ? -16.602 -4.443 10.491 1.00 97.94 92 LEU A O 1
ATOM 700 N N . GLN A 1 93 ? -17.516 -6.486 10.322 1.00 98.19 93 GLN A N 1
ATOM 701 C CA . GLN A 1 93 ? -18.480 -6.275 11.405 1.00 98.19 93 GLN A CA 1
ATOM 702 C C . GLN A 1 93 ? -17.783 -6.039 12.747 1.00 98.19 93 GLN A C 1
ATOM 704 O O . GLN A 1 93 ? -18.174 -5.127 13.468 1.00 98.19 93 GLN A O 1
ATOM 709 N N . ARG A 1 94 ? -16.712 -6.781 13.058 1.00 98.38 94 ARG A N 1
ATOM 710 C CA . ARG A 1 94 ? -15.921 -6.574 14.285 1.00 98.38 94 ARG A CA 1
ATOM 711 C C . ARG A 1 94 ? -15.254 -5.201 14.324 1.00 98.38 94 ARG A C 1
ATOM 713 O O . ARG A 1 94 ? -15.246 -4.549 15.365 1.00 98.38 94 ARG A O 1
ATOM 720 N N . VAL A 1 95 ? -14.731 -4.731 13.188 1.00 98.06 95 VAL A N 1
ATOM 721 C CA . VAL A 1 95 ? -14.209 -3.358 13.075 1.00 98.06 95 VAL A CA 1
ATOM 722 C C . VAL A 1 95 ? -15.323 -2.347 13.334 1.00 98.06 95 VAL A C 1
ATOM 724 O O . VAL A 1 95 ? -15.148 -1.435 14.136 1.00 98.06 95 VAL A O 1
ATOM 727 N N . ILE A 1 96 ? -16.485 -2.525 12.700 1.00 98.06 96 ILE A N 1
ATOM 728 C CA . ILE A 1 96 ? -17.636 -1.625 12.844 1.00 98.06 96 ILE A CA 1
ATOM 729 C C . ILE A 1 96 ? -18.173 -1.605 14.281 1.00 98.06 96 ILE A C 1
ATOM 731 O O . ILE A 1 96 ? -18.588 -0.551 14.761 1.00 98.06 96 ILE A O 1
ATOM 735 N N . ALA A 1 97 ? -18.135 -2.743 14.972 1.00 97.62 97 ALA A N 1
ATOM 736 C CA . ALA A 1 97 ? -18.504 -2.875 16.376 1.00 97.62 97 ALA A CA 1
ATOM 737 C C . ALA A 1 97 ? -17.469 -2.265 17.344 1.00 97.62 97 ALA A C 1
ATOM 739 O O . ALA A 1 97 ? -17.731 -2.188 18.541 1.00 97.62 97 ALA A O 1
ATOM 740 N N . GLY A 1 98 ? -16.309 -1.813 16.851 1.00 95.81 98 GLY A N 1
ATOM 741 C CA . GLY A 1 98 ? -15.241 -1.246 17.678 1.00 95.81 98 GLY A CA 1
ATOM 742 C C . GLY A 1 98 ? -14.421 -2.290 18.439 1.00 95.81 98 GLY A C 1
ATOM 743 O O . GLY A 1 98 ? -13.688 -1.946 19.359 1.00 95.81 98 GLY A O 1
ATOM 744 N N . GLU A 1 99 ? -14.507 -3.565 18.058 1.00 97.19 99 GLU A N 1
ATOM 745 C CA . GLU A 1 99 ? -13.763 -4.661 18.697 1.00 97.19 99 GLU A CA 1
ATOM 746 C C . GLU A 1 99 ? -12.301 -4.745 18.228 1.00 97.19 99 GLU A C 1
ATOM 748 O O . GLU A 1 99 ? -11.507 -5.531 18.749 1.00 97.19 99 GLU A O 1
ATOM 753 N N . VAL A 1 100 ? -11.940 -3.965 17.207 1.00 95.75 100 VAL A N 1
ATOM 754 C CA . VAL A 1 100 ? -10.598 -3.924 16.626 1.00 95.75 100 VAL A CA 1
ATOM 755 C C . VAL A 1 100 ? -9.944 -2.593 16.983 1.00 95.75 100 VAL A C 1
ATOM 757 O O . VAL A 1 100 ? -10.214 -1.569 16.359 1.00 95.75 100 VAL A O 1
ATOM 760 N N . GLY A 1 101 ? -9.052 -2.615 17.975 1.00 90.69 101 GLY A N 1
ATOM 761 C CA . GLY A 1 101 ? -8.388 -1.406 18.476 1.00 90.69 101 GLY A CA 1
ATOM 762 C C . GLY A 1 101 ? -7.370 -0.789 17.511 1.00 90.69 101 GLY A C 1
ATOM 763 O 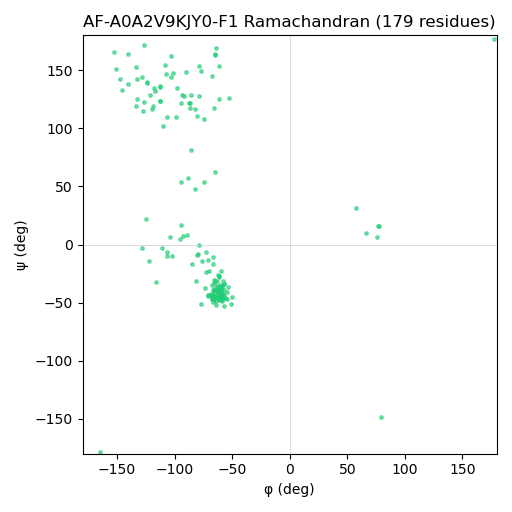O . GLY A 1 101 ? -7.106 0.407 17.586 1.00 90.69 101 GLY A O 1
ATOM 764 N N . ALA A 1 102 ? -6.818 -1.568 16.575 1.00 93.00 102 ALA A N 1
ATOM 765 C CA . ALA A 1 102 ? -5.898 -1.061 15.561 1.00 93.00 102 ALA A CA 1
ATOM 766 C C . ALA A 1 102 ? -6.015 -1.824 14.236 1.00 93.00 102 ALA A C 1
ATOM 768 O O . ALA A 1 102 ? -6.167 -3.045 14.215 1.00 93.00 102 ALA A O 1
ATOM 769 N N . LEU A 1 103 ? -5.889 -1.096 13.128 1.00 96.44 103 LEU A N 1
ATOM 770 C CA . LEU A 1 103 ? -5.881 -1.629 11.767 1.00 96.44 103 LEU A CA 1
ATOM 771 C C . LEU A 1 103 ? -4.584 -1.245 11.077 1.00 96.44 103 LEU A C 1
ATOM 773 O O . LEU A 1 103 ? -4.220 -0.075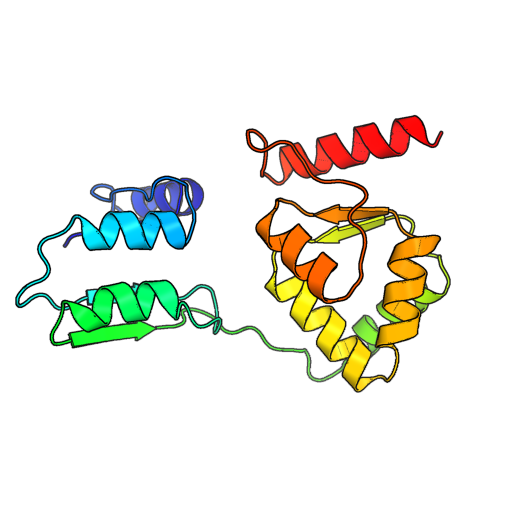 11.050 1.00 96.44 103 LEU A O 1
ATOM 777 N N . VAL A 1 104 ? -3.896 -2.222 10.492 1.00 96.69 104 VAL A N 1
ATOM 778 C CA . VAL A 1 104 ? -2.555 -2.025 9.935 1.00 96.69 104 VAL A CA 1
ATOM 779 C C . VAL A 1 104 ? -2.560 -2.315 8.440 1.00 96.69 104 VAL A C 1
ATOM 781 O O . VAL A 1 104 ? -2.812 -3.441 8.015 1.00 96.69 104 VAL A O 1
ATOM 784 N N . PHE A 1 105 ? -2.225 -1.306 7.640 1.00 96.75 105 PHE A N 1
ATOM 785 C CA . PHE A 1 105 ? -2.162 -1.393 6.185 1.00 96.75 105 PHE A CA 1
ATOM 786 C C . PHE A 1 105 ? -0.721 -1.256 5.699 1.00 96.75 105 PHE A C 1
ATOM 788 O O . PHE A 1 105 ? -0.034 -0.260 5.943 1.00 96.75 105 PHE A O 1
ATOM 795 N N . THR A 1 106 ? -0.252 -2.254 4.955 1.00 93.31 106 THR A N 1
ATOM 796 C CA . THR A 1 106 ? 1.130 -2.312 4.465 1.00 93.31 106 THR A CA 1
ATOM 797 C C . THR A 1 106 ? 1.237 -2.035 2.973 1.00 93.31 106 THR A C 1
ATOM 799 O O . THR A 1 106 ? 2.336 -1.831 2.462 1.00 93.31 106 THR A O 1
ATOM 802 N N . THR A 1 107 ? 0.112 -1.985 2.257 1.00 91.25 107 THR A N 1
ATOM 803 C CA . THR A 1 107 ? 0.092 -1.707 0.818 1.00 91.25 107 THR A CA 1
ATOM 804 C C . THR A 1 107 ? -1.216 -1.019 0.382 1.00 91.25 107 THR A C 1
ATOM 806 O O . THR A 1 107 ? -2.265 -1.276 0.975 1.00 91.25 107 THR A O 1
ATOM 809 N N . PRO A 1 108 ? -1.207 -0.195 -0.685 1.00 91.56 108 PRO A N 1
ATOM 810 C CA . PRO A 1 108 ? -2.427 0.372 -1.274 1.00 91.56 108 PRO A CA 1
ATOM 811 C C . PRO A 1 108 ? -3.483 -0.652 -1.743 1.00 91.56 108 PRO A C 1
ATOM 813 O O . PRO A 1 108 ? -4.673 -0.401 -1.528 1.00 91.56 108 PRO A O 1
ATOM 816 N N . PRO A 1 109 ? -3.113 -1.809 -2.342 1.00 91.69 109 PRO A N 1
ATOM 817 C CA . PRO A 1 109 ? -4.086 -2.830 -2.724 1.00 91.69 109 PRO A CA 1
ATOM 818 C C . PRO A 1 109 ? -4.889 -3.371 -1.541 1.00 91.69 109 PRO A C 1
ATOM 820 O O . PRO A 1 109 ? -6.089 -3.552 -1.689 1.00 91.69 109 PRO A O 1
ATOM 823 N N . GLN A 1 110 ? -4.286 -3.557 -0.359 1.00 93.56 110 GLN A N 1
ATOM 824 C CA . GLN A 1 110 ? -5.034 -3.995 0.833 1.00 93.56 110 GLN A CA 1
ATOM 825 C C . GLN A 1 110 ? -6.178 -3.038 1.178 1.00 93.56 110 GLN A C 1
ATOM 827 O O . GLN A 1 110 ? -7.280 -3.489 1.470 1.00 93.56 110 GLN A O 1
ATOM 832 N N . VAL A 1 111 ? -5.929 -1.726 1.094 1.00 96.19 111 VAL A N 1
ATOM 833 C CA . VAL A 1 111 ? -6.948 -0.695 1.339 1.00 96.19 111 VAL A CA 1
ATOM 834 C C . VAL A 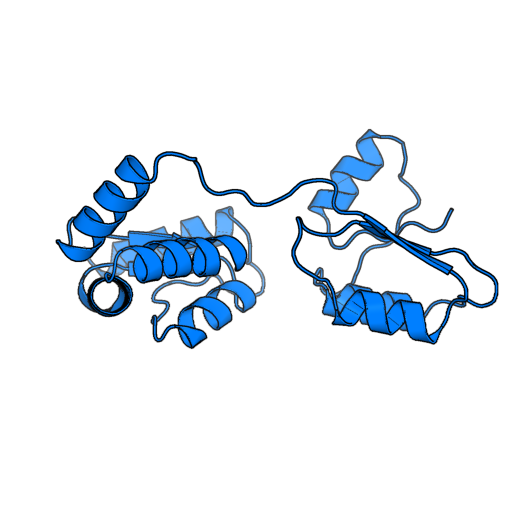1 111 ? -8.060 -0.799 0.298 1.00 96.19 111 VAL A C 1
ATOM 836 O O . VAL A 1 111 ? -9.229 -0.910 0.647 1.00 96.19 111 VAL A O 1
ATOM 839 N N . SER A 1 112 ? -7.693 -0.806 -0.985 1.00 94.31 112 SER A N 1
ATOM 840 C CA . SER A 1 112 ? -8.669 -0.788 -2.083 1.00 94.31 112 SER A CA 1
ATOM 841 C C . SER A 1 112 ? -9.512 -2.066 -2.133 1.00 94.31 112 SER A C 1
ATOM 843 O O . SER A 1 112 ? -10.711 -1.998 -2.375 1.00 94.31 112 SER A O 1
ATOM 845 N N . ILE A 1 113 ? -8.906 -3.225 -1.861 1.00 94.12 113 ILE A N 1
ATOM 846 C CA . ILE A 1 113 ? -9.600 -4.517 -1.820 1.00 94.12 113 ILE A CA 1
ATOM 847 C C . ILE A 1 113 ? -10.571 -4.564 -0.637 1.00 94.12 113 ILE A C 1
ATOM 849 O O . ILE A 1 113 ? -11.727 -4.934 -0.830 1.00 94.12 113 ILE A O 1
ATOM 853 N N . LEU A 1 114 ? -10.140 -4.161 0.565 1.00 96.06 114 LEU A N 1
ATOM 854 C CA . LEU A 1 114 ? -11.005 -4.147 1.748 1.00 96.06 114 LEU A CA 1
ATOM 855 C C . LEU A 1 114 ? -12.199 -3.203 1.555 1.00 96.06 114 LEU A C 1
ATOM 857 O O . LEU A 1 114 ? -13.333 -3.596 1.819 1.00 96.06 114 LEU A O 1
ATOM 861 N N . MET A 1 115 ? -11.951 -1.993 1.044 1.00 97.31 115 MET A N 1
ATOM 862 C CA . MET A 1 115 ? -13.004 -1.018 0.750 1.00 97.31 115 MET A CA 1
ATOM 863 C C . MET A 1 115 ? -13.954 -1.510 -0.345 1.00 97.31 115 MET A C 1
ATOM 865 O O . MET A 1 115 ? -15.160 -1.355 -0.202 1.00 97.31 115 MET A O 1
ATOM 869 N N . GLY A 1 116 ? -13.445 -2.175 -1.387 1.00 96.00 116 GLY A N 1
ATOM 870 C CA . GLY A 1 116 ? -14.284 -2.778 -2.424 1.00 96.00 116 GLY A CA 1
ATOM 871 C C . GLY A 1 116 ? -15.149 -3.936 -1.912 1.00 96.00 116 GLY A C 1
ATOM 872 O O . GLY A 1 116 ? -16.270 -4.118 -2.380 1.00 96.00 116 GLY A O 1
ATOM 873 N N . VAL A 1 117 ? -14.677 -4.719 -0.932 1.00 96.94 117 VAL A N 1
ATOM 874 C CA . VAL A 1 117 ? -15.524 -5.723 -0.260 1.00 96.94 117 VAL A CA 1
ATOM 875 C C . VAL A 1 117 ? -16.565 -5.047 0.626 1.00 96.94 117 VAL A C 1
ATOM 877 O O . VAL A 1 117 ? -17.726 -5.441 0.593 1.00 96.94 117 VAL A O 1
ATOM 880 N N . ALA A 1 118 ? -16.181 -4.017 1.381 1.00 97.75 118 ALA A N 1
ATOM 881 C CA . ALA A 1 118 ? -17.120 -3.255 2.194 1.00 97.75 118 ALA A CA 1
ATOM 882 C C . ALA A 1 118 ? -18.219 -2.608 1.338 1.00 97.75 118 ALA A C 1
ATOM 884 O O . ALA A 1 118 ? -19.372 -2.606 1.750 1.00 97.75 118 ALA A O 1
ATOM 885 N N . GLU A 1 119 ? -17.891 -2.132 0.137 1.00 97.38 119 GLU A N 1
ATOM 886 C CA . GLU A 1 119 ? -18.856 -1.568 -0.809 1.00 97.38 119 GLU A CA 1
ATOM 887 C C . GLU A 1 119 ? -19.838 -2.626 -1.307 1.00 97.38 119 GLU A C 1
ATOM 889 O O . GLU A 1 119 ? -21.042 -2.417 -1.237 1.00 97.38 119 GLU A O 1
ATOM 894 N N . LYS A 1 120 ? -19.345 -3.806 -1.706 1.00 96.31 120 LYS A N 1
ATOM 895 C CA . LYS A 1 120 ? -20.196 -4.939 -2.117 1.00 96.31 120 LYS A CA 1
ATOM 896 C C . LYS A 1 120 ? -21.163 -5.422 -1.033 1.00 96.31 120 LYS A C 1
ATOM 898 O O . LYS A 1 120 ? -22.127 -6.106 -1.358 1.00 96.31 120 LYS A O 1
ATOM 903 N N . LEU A 1 121 ? -20.860 -5.142 0.233 1.00 96.56 121 LEU A N 1
ATOM 904 C CA . LEU A 1 121 ? -21.662 -5.529 1.393 1.00 96.56 121 LEU A CA 1
ATOM 905 C C . LEU A 1 121 ? -22.459 -4.351 1.983 1.00 96.56 121 LEU A C 1
ATOM 907 O O . LEU A 1 121 ? -23.036 -4.505 3.057 1.00 96.56 121 LEU A O 1
ATOM 911 N N . ASP A 1 122 ? -22.455 -3.178 1.338 1.00 97.88 122 ASP A N 1
ATOM 912 C CA . ASP A 1 122 ? -23.087 -1.941 1.823 1.00 97.88 122 ASP A CA 1
ATOM 913 C C . ASP A 1 122 ? -22.585 -1.477 3.212 1.00 97.88 122 ASP A C 1
ATOM 915 O O . ASP A 1 122 ? -23.296 -0.863 4.011 1.00 97.88 122 ASP A O 1
ATOM 919 N N . LEU A 1 123 ? -21.316 -1.759 3.523 1.00 98.19 123 LEU A N 1
ATOM 920 C CA . LEU A 1 123 ? -20.660 -1.443 4.797 1.00 98.19 123 LEU A CA 1
ATOM 921 C C . LEU A 1 123 ? -19.659 -0.283 4.717 1.00 98.19 123 LEU A C 1
ATOM 923 O O . LEU A 1 123 ? -19.168 0.143 5.762 1.00 98.19 123 LEU A O 1
ATOM 927 N N . SER A 1 124 ? -19.352 0.249 3.529 1.00 98.12 124 SER A N 1
ATOM 928 C CA . SER A 1 124 ? -18.278 1.242 3.327 1.00 98.12 124 SER A CA 1
ATOM 929 C C . SER A 1 124 ? -18.348 2.438 4.273 1.00 98.12 124 SER A C 1
ATOM 931 O O . SER A 1 124 ? -17.360 2.753 4.936 1.00 98.12 124 SER A O 1
ATOM 933 N N . GLN A 1 125 ? -19.511 3.088 4.379 1.00 98.31 125 GLN A N 1
ATOM 934 C CA . GLN A 1 125 ? -19.659 4.267 5.234 1.00 98.31 125 GLN A CA 1
ATOM 935 C C . GLN A 1 125 ? -19.441 3.913 6.712 1.00 98.31 125 GLN A C 1
ATOM 937 O O . GLN A 1 125 ? -18.648 4.560 7.395 1.00 98.31 125 GLN A O 1
ATOM 942 N N . ARG A 1 126 ? -20.093 2.845 7.189 1.00 98.31 126 ARG A N 1
ATOM 943 C CA . ARG A 1 126 ? -19.969 2.363 8.574 1.00 98.31 126 ARG A CA 1
ATOM 944 C C . ARG A 1 126 ? -18.530 1.984 8.909 1.00 98.31 126 ARG A C 1
ATOM 946 O O . ARG A 1 126 ? -18.065 2.265 10.010 1.00 98.31 126 ARG A O 1
ATOM 953 N N . LEU A 1 127 ? -17.822 1.378 7.960 1.00 98.38 127 LEU A N 1
ATOM 954 C CA . LEU A 1 127 ? -16.428 0.997 8.119 1.00 98.38 127 LEU A CA 1
ATOM 955 C C . LEU A 1 127 ? -15.516 2.224 8.240 1.00 98.38 127 LEU A C 1
ATOM 957 O O . LEU A 1 127 ? -14.717 2.282 9.169 1.00 98.38 127 LEU A O 1
ATOM 961 N N . VAL A 1 128 ? -15.638 3.212 7.346 1.00 98.38 128 VAL A N 1
ATOM 962 C CA . VAL A 1 128 ? -14.847 4.459 7.406 1.00 98.38 128 VAL A CA 1
ATOM 963 C C . VAL A 1 128 ? -15.098 5.197 8.716 1.00 98.38 128 VAL A C 1
ATOM 965 O O . VAL A 1 128 ? -14.167 5.662 9.372 1.00 98.38 128 VAL A O 1
ATOM 968 N N . GLU A 1 129 ? -16.358 5.274 9.123 1.00 98.12 129 GLU A N 1
ATOM 969 C CA . GLU A 1 129 ? -16.752 5.860 10.393 1.00 98.12 129 GLU A CA 1
ATOM 970 C C . GLU A 1 129 ? -16.122 5.147 11.597 1.00 98.12 129 GLU A C 1
ATOM 972 O O . GLU A 1 129 ? -15.581 5.810 12.483 1.00 98.12 129 GLU A O 1
ATOM 977 N N . ALA A 1 130 ? -16.151 3.814 11.622 1.00 97.69 130 ALA A N 1
ATOM 978 C CA . ALA A 1 130 ? -15.537 3.025 12.682 1.00 97.69 130 ALA A CA 1
ATOM 979 C C . ALA A 1 130 ? -14.011 3.171 12.698 1.00 97.69 130 ALA A C 1
ATOM 981 O O . ALA A 1 130 ? -13.436 3.444 13.748 1.00 97.69 130 ALA A O 1
ATOM 982 N N . MET A 1 131 ? -13.361 3.112 11.532 1.00 97.69 131 MET A N 1
ATOM 983 C CA . MET A 1 131 ? -11.921 3.348 11.399 1.00 97.69 131 MET A CA 1
ATOM 984 C C . MET A 1 131 ? -11.498 4.724 11.923 1.00 97.69 131 MET A C 1
ATOM 986 O O . MET A 1 131 ? -10.415 4.862 12.472 1.00 97.69 131 MET A O 1
ATOM 990 N N . ASN A 1 132 ? -12.349 5.742 11.781 1.00 97.38 132 ASN A N 1
ATOM 991 C CA . ASN A 1 132 ? -12.050 7.098 12.237 1.00 97.38 132 ASN A CA 1
ATOM 992 C C . ASN A 1 132 ? -12.373 7.355 13.719 1.00 97.38 132 ASN A C 1
ATOM 994 O O . ASN A 1 132 ? -11.922 8.369 14.252 1.00 97.38 132 ASN A O 1
ATOM 998 N N . ARG A 1 133 ? -13.185 6.508 14.368 1.00 94.56 133 ARG A N 1
ATOM 999 C CA . ARG A 1 133 ? -13.668 6.731 15.747 1.00 94.56 133 ARG A CA 1
ATOM 1000 C C . ARG A 1 133 ? -13.201 5.687 16.758 1.00 94.56 133 ARG A C 1
ATOM 1002 O O . ARG A 1 133 ? -13.053 6.029 17.924 1.00 94.56 133 ARG A O 1
ATOM 1009 N N . ALA A 1 134 ? -13.029 4.440 16.332 1.00 88.31 134 ALA A N 1
ATOM 1010 C CA . ALA A 1 134 ? -12.868 3.287 17.218 1.00 88.31 134 ALA A CA 1
ATOM 1011 C C . ALA A 1 134 ? -11.565 2.502 16.997 1.00 88.31 134 ALA A C 1
ATOM 1013 O O . ALA A 1 134 ? -11.193 1.706 17.853 1.00 88.31 134 ALA A O 1
ATOM 1014 N N . SER A 1 135 ? -10.857 2.727 15.886 1.00 89.62 135 SER A N 1
ATOM 1015 C CA . SER A 1 135 ? -9.607 2.024 15.577 1.00 89.62 135 SER A CA 1
ATOM 1016 C C . SER A 1 135 ? -8.454 2.996 15.339 1.00 89.62 135 SER A C 1
ATOM 1018 O O . SER A 1 135 ? -8.592 3.980 14.618 1.00 89.62 135 SER A O 1
ATOM 1020 N N . ALA A 1 136 ? -7.269 2.676 15.855 1.00 94.06 136 ALA A N 1
ATOM 1021 C CA . ALA A 1 136 ? -6.036 3.313 15.414 1.00 94.06 136 ALA A CA 1
ATOM 1022 C C . ALA A 1 136 ? -5.642 2.765 14.031 1.00 94.06 136 ALA A C 1
ATOM 1024 O O . ALA A 1 136 ? -5.225 1.613 13.898 1.00 94.06 136 ALA A O 1
ATOM 1025 N N . VAL A 1 137 ? -5.781 3.576 12.981 1.00 97.75 137 VAL A N 1
ATOM 1026 C CA . VAL A 1 137 ? -5.373 3.182 11.624 1.00 97.75 137 VAL A CA 1
ATOM 1027 C C . VAL A 1 137 ? -3.897 3.496 11.404 1.00 97.75 137 VAL A C 1
ATOM 1029 O O . VAL A 1 137 ? -3.474 4.651 11.474 1.00 97.75 137 VAL A O 1
ATOM 1032 N N . ALA A 1 138 ? -3.122 2.465 11.085 1.00 97.75 138 ALA A N 1
ATOM 1033 C CA . ALA A 1 138 ? -1.698 2.535 10.814 1.00 97.75 138 ALA A CA 1
ATOM 1034 C C . ALA A 1 138 ? -1.394 2.233 9.341 1.00 97.75 138 ALA A C 1
ATOM 1036 O O . ALA A 1 138 ? -1.913 1.274 8.766 1.00 97.75 138 ALA A O 1
ATOM 1037 N N . ALA A 1 139 ? -0.510 3.021 8.733 1.00 97.69 139 ALA A N 1
ATOM 1038 C CA . ALA A 1 139 ? -0.042 2.828 7.366 1.00 97.69 139 ALA A CA 1
ATOM 1039 C C . ALA A 1 139 ? 1.487 2.728 7.334 1.00 97.69 139 ALA A C 1
ATOM 1041 O O . ALA A 1 139 ? 2.173 3.490 8.002 1.00 97.69 139 ALA A O 1
ATOM 1042 N N . VAL A 1 140 ? 2.042 1.824 6.520 1.00 94.88 140 VAL A N 1
ATOM 1043 C CA . VAL A 1 140 ? 3.509 1.641 6.426 1.00 94.88 140 VAL A CA 1
ATOM 1044 C C . VAL A 1 140 ? 4.261 2.832 5.817 1.00 94.88 140 VAL A C 1
ATOM 1046 O O . VAL A 1 140 ? 5.482 2.895 5.921 1.00 94.88 140 VAL A O 1
ATOM 1049 N N . GLY A 1 141 ? 3.557 3.735 5.135 1.00 92.50 141 GLY A N 1
ATOM 1050 C CA . GLY A 1 141 ? 4.162 4.859 4.430 1.00 92.50 141 GLY A CA 1
ATOM 1051 C C . GLY A 1 141 ? 3.143 5.721 3.674 1.00 92.50 141 GLY A C 1
ATOM 1052 O O . GLY A 1 141 ? 1.952 5.381 3.609 1.00 92.50 141 GLY A O 1
ATOM 1053 N N . PRO A 1 142 ? 3.608 6.815 3.044 1.00 91.00 142 PRO A N 1
ATOM 1054 C CA . PRO A 1 142 ? 2.764 7.883 2.507 1.00 91.00 142 PRO A CA 1
ATOM 1055 C C . PRO A 1 142 ? 1.865 7.436 1.349 1.00 91.00 142 PRO A C 1
ATOM 1057 O O . PRO A 1 142 ? 0.751 7.932 1.208 1.00 91.00 142 PRO A O 1
ATOM 1060 N N . VAL A 1 143 ? 2.292 6.462 0.540 1.00 89.62 143 VAL A N 1
ATOM 1061 C CA . VAL A 1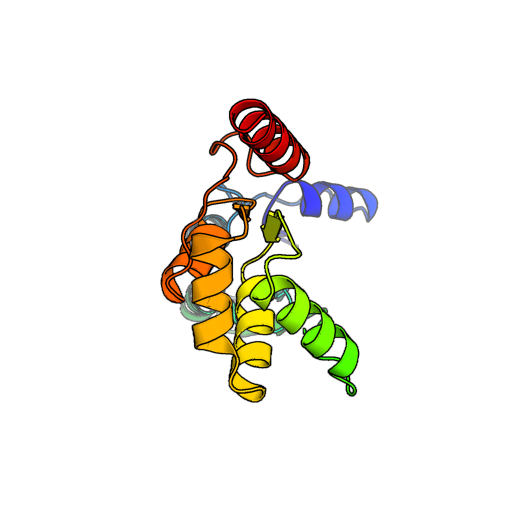 143 ? 1.478 5.949 -0.579 1.00 89.62 143 VAL A CA 1
ATOM 1062 C C . VAL A 1 143 ? 0.236 5.204 -0.067 1.00 89.62 143 VAL A C 1
ATOM 1064 O O . VAL A 1 143 ? -0.876 5.411 -0.560 1.00 89.62 143 VAL A O 1
ATOM 1067 N N . THR A 1 144 ? 0.403 4.360 0.954 1.00 93.69 144 THR A N 1
ATOM 1068 C CA . THR A 1 144 ? -0.713 3.654 1.603 1.00 93.69 144 THR A CA 1
ATOM 1069 C C . THR A 1 144 ? -1.605 4.641 2.354 1.00 93.69 144 THR A C 1
ATOM 1071 O O . THR A 1 144 ? -2.825 4.583 2.211 1.00 93.69 144 THR A O 1
ATOM 1074 N N . ALA A 1 145 ? -1.011 5.595 3.080 1.00 96.25 145 ALA A N 1
ATOM 1075 C CA . ALA A 1 145 ? -1.751 6.637 3.790 1.00 96.25 145 ALA A CA 1
ATOM 1076 C C . ALA A 1 145 ? -2.593 7.508 2.843 1.00 96.25 145 ALA A C 1
ATOM 1078 O O . ALA A 1 145 ? -3.767 7.754 3.105 1.00 96.25 145 ALA A O 1
ATOM 1079 N N . GLY A 1 146 ? -2.038 7.900 1.694 1.00 95.69 146 GLY A N 1
ATOM 1080 C CA . GLY A 1 146 ? -2.773 8.632 0.664 1.00 95.69 146 GLY A CA 1
ATOM 1081 C C . GLY A 1 146 ? -3.933 7.830 0.070 1.00 95.69 146 GLY A C 1
ATOM 1082 O O . GLY A 1 146 ? -4.964 8.401 -0.274 1.00 95.69 146 GLY A O 1
ATOM 1083 N N . THR A 1 147 ? -3.808 6.502 -0.008 1.00 96.06 147 THR A N 1
ATOM 1084 C CA . THR A 1 147 ? -4.907 5.630 -0.456 1.00 96.06 147 THR A CA 1
ATOM 1085 C C . THR A 1 147 ? -6.036 5.589 0.573 1.00 96.06 147 THR A C 1
ATOM 1087 O O . THR A 1 147 ? -7.192 5.728 0.191 1.00 96.06 147 THR A O 1
ATOM 1090 N N . LEU A 1 148 ? -5.718 5.479 1.867 1.00 98.38 148 LEU A N 1
ATOM 1091 C CA . LEU A 1 148 ? -6.696 5.572 2.963 1.00 98.38 148 LEU A CA 1
ATOM 1092 C C . LEU A 1 148 ? -7.417 6.928 2.971 1.00 98.38 148 LEU A C 1
ATOM 1094 O O . LEU A 1 148 ? -8.644 6.979 3.055 1.00 98.38 148 LEU A O 1
ATOM 1098 N N .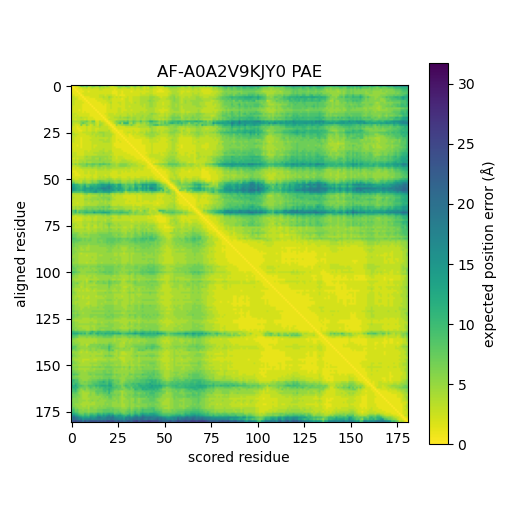 ALA A 1 149 ? -6.669 8.018 2.786 1.00 98.00 149 ALA A N 1
ATOM 1099 C CA . ALA A 1 149 ? -7.219 9.369 2.748 1.00 98.00 149 ALA A CA 1
ATOM 1100 C C . ALA A 1 149 ? -8.241 9.571 1.615 1.00 98.00 149 ALA A C 1
ATOM 1102 O O . ALA A 1 149 ? -9.239 10.260 1.813 1.00 98.00 149 ALA A O 1
ATOM 1103 N N . ARG A 1 150 ? -8.052 8.930 0.449 1.00 97.62 150 ARG A N 1
ATOM 1104 C CA . ARG A 1 150 ? -9.028 8.967 -0.662 1.00 97.62 150 ARG A CA 1
ATOM 1105 C C . ARG A 1 150 ? -10.383 8.354 -0.300 1.00 97.62 150 ARG A C 1
ATOM 1107 O O . ARG A 1 150 ? -11.383 8.753 -0.879 1.00 97.62 150 ARG A O 1
ATOM 1114 N N . TYR A 1 151 ? -10.417 7.431 0.661 1.00 98.00 151 TYR A N 1
ATOM 1115 C CA . TYR A 1 151 ? -11.649 6.860 1.212 1.00 98.00 151 TYR A CA 1
ATOM 1116 C C . TYR A 1 151 ? -12.152 7.608 2.459 1.00 98.00 151 TYR A C 1
ATOM 1118 O O . TYR A 1 151 ? -13.086 7.155 3.112 1.00 98.00 151 TYR A O 1
ATOM 1126 N N . GLY A 1 152 ? -11.539 8.740 2.824 1.00 97.94 152 GLY A N 1
ATOM 1127 C CA . GLY A 1 152 ? -11.915 9.518 4.007 1.00 97.94 152 GLY A CA 1
ATOM 1128 C C . GLY A 1 152 ? -11.413 8.939 5.334 1.00 97.94 152 GLY A C 1
ATOM 1129 O O . GLY A 1 152 ? -11.904 9.331 6.393 1.00 97.94 152 GLY A O 1
ATOM 1130 N N . VAL A 1 153 ? -10.444 8.019 5.306 1.00 98.38 153 VAL A N 1
ATOM 1131 C CA . VAL A 1 153 ? -9.869 7.404 6.511 1.00 98.38 153 VAL A CA 1
ATOM 1132 C C . VAL A 1 153 ? -8.649 8.192 6.977 1.00 98.38 153 VAL A C 1
ATOM 1134 O O . VAL A 1 153 ? -7.717 8.435 6.207 1.00 98.38 153 VAL A O 1
ATOM 1137 N N . LYS A 1 154 ? -8.637 8.575 8.254 1.00 97.62 154 LYS A N 1
ATOM 1138 C CA . LYS A 1 154 ? -7.525 9.278 8.897 1.00 97.62 154 LYS A CA 1
ATOM 1139 C C . LYS A 1 154 ? -6.496 8.269 9.396 1.00 97.62 154 LYS A C 1
ATOM 1141 O O . LYS A 1 154 ? -6.832 7.338 10.119 1.00 97.62 154 LYS A O 1
ATOM 1146 N N . VAL A 1 155 ? -5.233 8.472 9.034 1.00 97.81 155 VAL A N 1
ATOM 1147 C CA . VAL A 1 155 ? -4.122 7.648 9.523 1.00 97.81 155 VAL A CA 1
ATOM 1148 C C . VAL A 1 155 ? -3.627 8.221 10.845 1.00 97.81 155 VAL A C 1
ATOM 1150 O O . VAL A 1 155 ? -3.152 9.353 10.885 1.00 97.81 155 VAL A O 1
ATOM 1153 N N . ALA A 1 156 ? -3.737 7.435 11.913 1.00 96.19 156 ALA A N 1
ATOM 1154 C CA . ALA A 1 156 ? -3.237 7.782 13.240 1.00 96.19 156 ALA A CA 1
ATOM 1155 C C . ALA A 1 156 ? -1.734 7.501 13.380 1.00 96.19 156 ALA A C 1
ATOM 1157 O O . ALA A 1 156 ? -1.039 8.204 14.110 1.00 96.19 156 ALA A O 1
ATOM 1158 N N . VAL A 1 157 ? -1.227 6.484 12.672 1.00 96.06 157 VAL A N 1
ATOM 1159 C CA . VAL A 1 157 ? 0.161 6.024 12.792 1.00 96.06 157 VAL A CA 1
ATOM 1160 C C . VAL A 1 157 ? 0.796 5.832 11.419 1.00 96.06 157 VAL A C 1
ATOM 1162 O O . VAL A 1 157 ? 0.303 5.076 10.584 1.00 96.06 157 VAL A O 1
ATOM 1165 N N . CYS A 1 158 ? 1.933 6.479 11.189 1.00 95.81 158 CYS A N 1
ATOM 1166 C CA . CYS A 1 158 ? 2.786 6.248 10.028 1.00 95.81 158 CYS A CA 1
ATOM 1167 C C . CYS A 1 158 ? 4.247 6.428 10.466 1.00 95.81 158 CYS A C 1
ATOM 1169 O O . CYS A 1 158 ? 4.532 7.406 11.161 1.00 95.81 158 CYS A O 1
ATOM 1171 N N . PRO A 1 159 ? 5.174 5.520 10.109 1.00 93.75 159 PRO A N 1
ATOM 1172 C CA . PRO A 1 159 ? 6.587 5.720 10.409 1.00 93.75 159 PRO A CA 1
ATOM 1173 C C . PRO A 1 159 ? 7.151 6.928 9.647 1.00 93.75 159 PRO A C 1
ATOM 1175 O O . PRO A 1 159 ? 6.562 7.385 8.663 1.00 93.75 159 PRO A O 1
ATOM 1178 N N . SER A 1 160 ? 8.309 7.428 10.091 1.00 90.06 160 SER A N 1
ATOM 1179 C CA . SER A 1 160 ? 9.038 8.480 9.374 1.00 90.06 160 SER A CA 1
ATOM 1180 C C . SER A 1 160 ? 9.534 7.990 8.008 1.00 90.06 160 SER A C 1
ATOM 1182 O O . SER A 1 160 ? 9.613 6.783 7.758 1.00 90.06 160 SER A O 1
ATOM 1184 N N . ALA A 1 161 ? 9.910 8.925 7.132 1.00 84.06 161 ALA A N 1
ATOM 1185 C CA . ALA A 1 161 ? 10.390 8.620 5.783 1.00 84.06 161 ALA A CA 1
ATOM 1186 C C . ALA A 1 161 ? 11.626 7.694 5.783 1.00 84.06 161 ALA A C 1
ATOM 1188 O O . ALA A 1 161 ? 11.796 6.859 4.897 1.00 84.06 161 ALA A O 1
ATOM 1189 N N . GLU A 1 162 ? 12.477 7.789 6.807 1.00 83.25 162 GLU A N 1
ATOM 1190 C CA . GLU A 1 162 ? 13.668 6.948 6.974 1.00 83.25 162 GLU A CA 1
ATOM 1191 C C . GLU A 1 162 ? 13.329 5.526 7.454 1.00 83.25 162 GLU A C 1
ATOM 1193 O O . GLU A 1 162 ? 14.174 4.630 7.402 1.00 83.25 162 GLU A O 1
ATOM 1198 N N . ALA A 1 163 ? 12.098 5.308 7.924 1.00 86.44 163 ALA A N 1
ATOM 1199 C CA . ALA A 1 163 ? 11.660 4.097 8.602 1.00 86.44 163 ALA A CA 1
ATOM 1200 C C . ALA A 1 163 ? 10.432 3.435 7.949 1.00 86.44 163 ALA A C 1
ATOM 1202 O O . ALA A 1 163 ? 9.776 2.628 8.609 1.00 86.44 163 ALA A O 1
ATOM 1203 N N . GLU A 1 164 ? 10.151 3.695 6.663 1.00 86.38 164 GLU A N 1
ATOM 1204 C CA . GLU A 1 164 ? 9.071 3.086 5.851 1.00 86.38 164 GLU A CA 1
ATOM 1205 C C . GLU A 1 164 ? 9.257 1.564 5.635 1.00 86.38 164 GLU A C 1
ATOM 1207 O O . GLU A 1 164 ? 9.462 1.032 4.540 1.00 86.38 164 GLU A O 1
ATOM 1212 N N . THR A 1 165 ? 9.232 0.823 6.734 1.00 86.94 165 THR A N 1
ATOM 1213 C CA . THR A 1 165 ? 9.514 -0.603 6.842 1.00 86.94 165 THR A CA 1
ATOM 1214 C C . THR A 1 165 ? 8.534 -1.232 7.824 1.00 86.94 165 THR A C 1
ATOM 1216 O O . THR A 1 165 ? 7.916 -0.542 8.629 1.00 86.94 165 THR A O 1
ATOM 1219 N N . MET A 1 166 ? 8.422 -2.563 7.810 1.00 89.25 166 MET A N 1
ATOM 1220 C CA . MET A 1 166 ? 7.597 -3.265 8.800 1.00 89.25 166 MET A CA 1
ATOM 1221 C C . MET A 1 166 ? 8.066 -2.995 10.232 1.00 89.25 166 MET A C 1
ATOM 1223 O O . MET A 1 166 ? 7.236 -2.782 11.103 1.00 89.25 166 MET A O 1
ATOM 1227 N N . MET A 1 167 ? 9.381 -2.957 10.466 1.00 92.00 167 MET A N 1
ATOM 1228 C CA . MET A 1 167 ? 9.930 -2.681 11.795 1.00 92.00 167 MET A CA 1
ATOM 1229 C C . MET A 1 167 ? 9.626 -1.248 12.244 1.00 92.00 167 MET A C 1
ATOM 1231 O O . MET A 1 167 ? 9.196 -1.035 13.371 1.00 92.00 167 MET A O 1
ATOM 1235 N N . GLY A 1 168 ? 9.802 -0.267 11.352 1.00 93.69 168 GLY A N 1
ATOM 1236 C CA . GLY A 1 168 ? 9.466 1.124 11.655 1.00 93.69 168 GLY A CA 1
ATOM 1237 C C . GLY A 1 168 ? 7.975 1.318 11.927 1.00 93.69 168 GLY A C 1
ATOM 1238 O O . GLY A 1 168 ? 7.619 2.019 12.867 1.00 93.69 168 GLY A O 1
ATOM 1239 N N . LEU A 1 169 ? 7.109 0.638 11.170 1.00 94.69 169 LEU A N 1
ATOM 1240 C CA . LEU A 1 169 ? 5.666 0.634 11.407 1.00 94.69 169 LEU A CA 1
ATOM 1241 C C . LEU A 1 169 ? 5.302 0.026 12.768 1.00 94.69 169 LEU A C 1
ATOM 1243 O O . LEU A 1 169 ? 4.519 0.625 13.494 1.00 94.69 169 LEU A O 1
ATOM 1247 N N . VAL A 1 170 ? 5.881 -1.124 13.131 1.00 94.06 170 VAL A N 1
ATOM 1248 C CA . VAL A 1 170 ? 5.657 -1.746 14.449 1.00 94.06 170 VAL A CA 1
ATOM 1249 C C . VAL A 1 170 ? 6.071 -0.793 15.567 1.00 94.06 170 VAL A C 1
ATOM 1251 O O . VAL A 1 170 ? 5.271 -0.535 16.458 1.00 94.06 170 VAL A O 1
ATOM 1254 N N . LYS A 1 171 ? 7.262 -0.192 15.474 1.00 94.12 171 LYS A N 1
ATOM 1255 C CA . LYS A 1 171 ? 7.738 0.776 16.468 1.00 94.12 171 LYS A CA 1
ATOM 1256 C C . LYS A 1 171 ? 6.815 1.994 16.582 1.00 94.12 171 LYS A C 1
ATOM 1258 O O . LYS A 1 171 ? 6.485 2.412 17.684 1.00 94.12 171 LYS A O 1
ATOM 1263 N N . ALA A 1 172 ? 6.351 2.528 15.452 1.00 94.38 172 ALA A N 1
ATOM 1264 C CA . ALA A 1 172 ? 5.416 3.650 15.442 1.00 94.38 172 ALA A CA 1
ATOM 1265 C C . ALA A 1 172 ? 4.070 3.291 16.102 1.00 94.38 172 ALA A C 1
ATOM 1267 O O . ALA A 1 172 ? 3.482 4.125 16.787 1.00 94.38 172 ALA A O 1
ATOM 1268 N N . ILE A 1 173 ? 3.592 2.053 15.928 1.00 93.44 173 ILE A N 1
ATOM 1269 C CA . ILE A 1 173 ? 2.383 1.555 16.600 1.00 93.44 173 ILE A CA 1
ATOM 1270 C C . ILE A 1 173 ? 2.626 1.421 18.106 1.00 93.44 173 ILE A C 1
ATOM 1272 O O . ILE A 1 173 ? 1.806 1.891 18.888 1.00 93.44 173 ILE A O 1
ATOM 1276 N N . GLU A 1 174 ? 3.742 0.818 18.522 1.00 93.00 174 GLU A N 1
ATOM 1277 C CA . GLU A 1 174 ? 4.100 0.684 19.941 1.00 93.00 174 GLU A CA 1
ATOM 1278 C C . GLU A 1 174 ? 4.157 2.041 20.645 1.00 93.00 174 GLU A C 1
ATOM 1280 O O . GLU A 1 174 ? 3.603 2.196 21.732 1.00 93.00 174 GLU A O 1
ATOM 1285 N N . ASP A 1 175 ? 4.803 3.027 20.024 1.00 92.38 175 ASP A N 1
ATOM 1286 C CA . ASP A 1 175 ? 4.923 4.368 20.587 1.00 92.38 175 ASP A CA 1
ATOM 1287 C C . ASP A 1 175 ? 3.552 5.058 20.671 1.00 92.38 175 ASP A C 1
ATOM 1289 O O . ASP A 1 175 ? 3.229 5.651 21.698 1.00 92.38 175 ASP A O 1
ATOM 1293 N N . HIS A 1 176 ? 2.690 4.895 19.662 1.00 89.75 176 HIS A N 1
ATOM 1294 C CA . HIS A 1 176 ? 1.319 5.408 19.703 1.00 89.75 176 HIS A CA 1
ATOM 1295 C C . HIS A 1 176 ? 0.483 4.783 20.831 1.00 89.75 176 HIS A C 1
ATOM 1297 O O . HIS A 1 176 ? -0.206 5.501 21.553 1.00 89.75 176 HIS A O 1
ATOM 1303 N N . LEU A 1 177 ? 0.562 3.462 21.018 1.00 85.88 177 LEU A N 1
ATOM 1304 C CA . LEU A 1 177 ? -0.205 2.759 22.050 1.00 85.88 177 LEU A CA 1
ATOM 1305 C C . LEU A 1 177 ? 0.246 3.127 23.470 1.00 85.88 177 LEU A C 1
ATOM 1307 O O . LEU A 1 177 ? -0.597 3.241 24.354 1.00 85.88 177 LEU A O 1
ATOM 1311 N N . LYS A 1 178 ? 1.544 3.378 23.692 1.00 87.62 178 LYS A N 1
ATOM 1312 C CA . LYS A 1 178 ? 2.055 3.859 24.991 1.00 87.62 178 LYS A CA 1
ATOM 1313 C C . LYS A 1 178 ? 1.479 5.216 25.396 1.00 87.62 178 LYS A C 1
ATOM 1315 O O . LYS A 1 178 ? 1.411 5.496 26.582 1.00 87.62 178 LYS A O 1
ATOM 1320 N N . HIS A 1 179 ? 1.092 6.059 24.440 1.00 76.38 179 HIS A N 1
ATOM 1321 C CA . HIS A 1 179 ? 0.490 7.364 24.727 1.00 76.38 179 HIS A CA 1
ATOM 1322 C C . HIS A 1 179 ? -1.005 7.290 25.078 1.00 76.38 179 HIS A C 1
ATOM 1324 O O . HIS A 1 179 ? -1.573 8.300 25.487 1.00 76.38 179 HIS A O 1
ATOM 1330 N N . LEU A 1 180 ? -1.639 6.125 24.905 1.00 72.69 180 LEU A N 1
ATOM 1331 C CA . LEU A 1 180 ? -3.054 5.888 25.209 1.00 72.69 180 LEU A CA 1
ATOM 1332 C C . LEU A 1 180 ? -3.277 5.122 26.527 1.00 72.69 180 LEU A C 1
ATOM 1334 O O . LEU A 1 180 ? -4.427 5.005 26.951 1.00 72.69 180 LEU A O 1
ATOM 1338 N N . ALA A 1 181 ? -2.211 4.589 27.134 1.00 58.09 181 ALA A N 1
ATOM 1339 C CA . ALA A 1 181 ? -2.214 3.865 28.410 1.00 58.09 181 ALA A CA 1
ATOM 1340 C C . ALA A 1 181 ? -1.786 4.780 29.566 1.00 58.09 181 ALA A C 1
ATOM 1342 O O . ALA A 1 181 ? -2.336 4.600 30.675 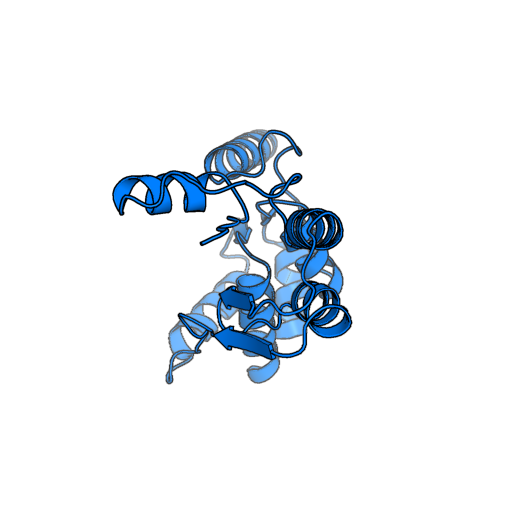1.00 58.09 181 ALA A O 1
#

pLDDT: mean 91.07, std 6.6, range [58.09, 98.38]

Radius of gyration: 19.38 Å; Cα contacts (8 Å, |Δi|>4): 255; chains: 1; bounding box: 48×27×59 Å

Nearest PDB structures (foldseek):
  1wd7-assembly1_A  TM=5.607E-01  e=6.507E-09  Thermus thermophilus
  3jvd-assembly1_B  TM=2.862E-01  e=5.640E-02  Corynebacterium glutamicum
  7rz4-assembly1_A  TM=2.932E-01  e=9.887E-01  Rattus norvegicus
  5luc-assembly1_A  TM=2.926E-01  e=2.262E+00  Homo sapiens
  4u2q-assembly1_C  TM=2.849E-01  e=5.173E+00  Rattus norvegicus

Mean predicted aligned error: 5.23 Å

Secondary structure (DSSP, 8-state):
--EEESSHHHHHHHHHTT---EEE-SSSSHHHHHHHHHTS--TT-EEEEE-STT---HHHHHHHHTT-SEEEEE-SS-----S--HHHHHHHHHHHTT--SEEEE-SHHHHHHHHHHHHHTT-HHHHHHHHHHTSEEEESSHHHHHHHHHTTPPPSB---GGG-SHHHHHHHHHHHHHTT-

Foldseek 3Di:
DAAEALDDVVQVVCVVVVNNRYHYFVVSDLVSLLVVLLPDQCEAHAEEDEDPAPPDSVSNQVSNVVRYPHYHYDYPHHDDDDPDCVVLVVVLVCLLVLVEAEDEEEDLVVLVVSLVVCVVVVNLVSSQVSQQPRYQYFYLDDRNQVSCVVSVHHHNFYFDPVRSDPVSRVVRVVVSVVVVD